Protein AF-A0A0S4JNB0-F1 (afdb_monomer)

Mean predicted aligned error: 17.71 Å

pLDDT: mean 77.0, std 18.65, range [42.62, 97.94]

Organism: Bodo saltans (NCBI:txid75058)

Solvent-accessible surface area (backbone atoms only — not comparable to full-atom values): 13651 Å² total; per-residue (Å²): 143,81,91,81,89,80,85,81,81,80,79,80,77,78,76,82,71,72,79,75,79,71,53,76,27,48,74,38,92,45,38,73,64,14,27,70,40,87,57,18,25,22,23,21,36,63,23,34,32,87,87,71,45,76,48,50,34,20,38,33,58,64,99,85,39,73,70,66,45,61,88,32,44,72,28,56,76,59,59,53,61,16,18,31,54,40,80,90,79,49,41,67,42,79,37,55,68,33,23,28,26,44,63,71,57,18,50,60,54,25,57,58,68,70,58,63,25,13,35,54,38,84,86,79,49,41,67,41,79,47,66,83,86,48,87,85,45,34,50,58,70,58,20,50,60,58,37,67,49,73,76,71,80,77,75,70,88,76,74,86,79,80,83,80,77,79,74,75,72,78,80,74,76,74,81,75,76,74,80,78,79,77,73,79,79,82,70,85,74,79,93,76,81,88,77,88,82,76,94,75,84,81,80,82,80,84,80,79,83,84,88,78,135

Radius of gyration: 31.05 Å; Cα contacts (8 Å, |Δi|>4): 281; chains: 1; bounding box: 77×81×92 Å

Structure (mmCIF, N/CA/C/O backbone):
data_AF-A0A0S4JNB0-F1
#
_entry.id   AF-A0A0S4JNB0-F1
#
loop_
_atom_site.group_PDB
_atom_site.id
_atom_site.type_symbol
_atom_site.label_atom_id
_atom_site.label_alt_id
_atom_site.label_comp_id
_atom_site.label_asym_id
_atom_site.label_entity_id
_atom_site.label_seq_id
_atom_site.pdbx_PDB_ins_code
_atom_site.Cartn_x
_atom_site.Cartn_y
_atom_site.Cartn_z
_atom_site.occupancy
_atom_site.B_iso_or_equiv
_atom_site.auth_seq_id
_atom_site.auth_comp_id
_atom_site.auth_asym_id
_atom_site.auth_atom_id
_atom_site.pdbx_PDB_model_num
ATOM 1 N N . MET A 1 1 ? -33.586 27.716 -60.769 1.00 43.31 1 MET A N 1
ATOM 2 C CA . MET A 1 1 ? -32.188 28.082 -60.452 1.00 43.31 1 MET A CA 1
ATOM 3 C C . MET A 1 1 ? -32.214 29.087 -59.311 1.00 43.31 1 MET A C 1
ATOM 5 O O . MET A 1 1 ? -32.395 30.269 -59.564 1.00 43.31 1 MET A O 1
ATOM 9 N N . SER A 1 2 ? -32.119 28.627 -58.061 1.00 44.16 2 SER A N 1
ATOM 10 C CA . SER A 1 2 ? -32.060 29.526 -56.903 1.00 44.16 2 SER A CA 1
ATOM 11 C C . SER A 1 2 ? -31.157 28.973 -55.807 1.00 44.16 2 SER A C 1
ATOM 13 O O . SER A 1 2 ? -31.336 27.866 -55.311 1.00 44.16 2 SER A O 1
ATOM 15 N N . CYS A 1 3 ? -30.193 29.830 -55.494 1.00 63.91 3 CYS A N 1
ATOM 16 C CA . CYS A 1 3 ? -29.280 29.919 -54.368 1.00 63.91 3 CYS A CA 1
ATOM 17 C C . CYS A 1 3 ? -29.858 29.469 -53.014 1.00 63.91 3 CYS A C 1
ATOM 19 O O . CYS A 1 3 ? -30.882 30.003 -52.592 1.00 63.91 3 CYS A O 1
ATOM 21 N N . ARG A 1 4 ? -29.129 28.615 -52.281 1.00 52.59 4 ARG A N 1
ATOM 22 C CA . ARG A 1 4 ? -29.113 28.608 -50.808 1.00 52.59 4 ARG A CA 1
ATOM 23 C C . ARG A 1 4 ? -27.718 28.239 -50.302 1.00 52.59 4 ARG A C 1
ATOM 25 O O . ARG A 1 4 ? -27.310 27.086 -50.347 1.00 52.59 4 ARG A O 1
ATOM 32 N N . GLN A 1 5 ? -27.011 29.265 -49.840 1.00 58.22 5 GLN A N 1
ATOM 33 C CA . GLN A 1 5 ? -25.799 29.168 -49.036 1.00 58.22 5 GLN A CA 1
ATOM 34 C C . GLN A 1 5 ? -26.165 28.617 -47.653 1.00 58.22 5 GLN A C 1
ATOM 36 O O . GLN A 1 5 ? -27.055 29.159 -46.997 1.00 58.22 5 GLN A O 1
ATOM 41 N N . ALA A 1 6 ? -25.476 27.570 -47.207 1.00 50.16 6 ALA A N 1
ATOM 42 C CA . ALA A 1 6 ? -25.493 27.123 -45.820 1.00 50.16 6 ALA A CA 1
ATOM 43 C C . ALA A 1 6 ? -24.091 27.345 -45.244 1.00 50.16 6 ALA A C 1
ATOM 45 O O . ALA A 1 6 ? -23.144 26.637 -45.579 1.00 50.16 6 ALA A O 1
ATOM 46 N N . ILE A 1 7 ? -23.961 28.378 -44.414 1.00 56.31 7 ILE A N 1
ATOM 47 C CA . ILE A 1 7 ? -22.748 28.683 -43.657 1.00 56.31 7 ILE A CA 1
ATOM 48 C C . ILE A 1 7 ? -22.698 27.697 -42.487 1.00 56.31 7 ILE A C 1
ATOM 50 O O . ILE A 1 7 ? -23.449 27.829 -41.522 1.00 56.31 7 ILE A O 1
ATOM 54 N N . ALA A 1 8 ? -21.841 26.683 -42.591 1.00 55.66 8 ALA A N 1
ATOM 55 C CA . ALA A 1 8 ? -21.534 25.781 -41.490 1.00 55.66 8 ALA A CA 1
ATOM 56 C C . ALA A 1 8 ? -20.494 26.449 -40.579 1.00 55.66 8 ALA A C 1
ATOM 58 O O . ALA A 1 8 ? -19.306 26.500 -40.893 1.00 55.66 8 ALA A O 1
ATOM 59 N N . VAL A 1 9 ? -20.956 26.998 -39.456 1.00 54.75 9 VAL A N 1
ATOM 60 C CA . VAL A 1 9 ? -20.096 27.504 -38.380 1.00 54.75 9 VAL A CA 1
ATOM 61 C C . VAL A 1 9 ? -19.503 26.295 -37.653 1.00 54.75 9 VAL A C 1
ATOM 63 O O . VAL A 1 9 ? -20.152 25.688 -36.806 1.00 54.75 9 VAL A O 1
ATOM 66 N N . ILE A 1 10 ? -18.277 25.912 -38.014 1.00 59.31 10 ILE A N 1
ATOM 67 C CA . ILE A 1 10 ? -17.507 24.897 -37.289 1.00 59.31 10 ILE A CA 1
ATOM 68 C C . ILE A 1 10 ? -16.977 25.561 -36.016 1.00 59.31 10 ILE A C 1
ATOM 70 O O . ILE A 1 10 ? -15.969 26.266 -36.035 1.00 59.31 10 ILE A O 1
ATOM 74 N N . ALA A 1 11 ? -17.687 25.366 -34.906 1.00 58.66 11 ALA A N 1
ATOM 75 C CA . ALA A 1 11 ? -17.182 25.676 -33.578 1.00 58.66 11 ALA A CA 1
ATOM 76 C C . ALA A 1 11 ? -16.018 24.721 -33.270 1.00 58.66 11 ALA A C 1
ATOM 78 O O . ALA A 1 11 ? -16.222 23.557 -32.929 1.00 58.66 11 ALA A O 1
ATOM 79 N N . VAL A 1 12 ? -14.786 25.208 -33.437 1.00 55.34 12 VAL A N 1
ATOM 80 C CA . VAL A 1 12 ? -13.568 24.513 -33.012 1.00 55.34 12 VAL A CA 1
ATOM 81 C C . VAL A 1 12 ? -13.536 24.548 -31.486 1.00 55.34 12 VAL A C 1
ATOM 83 O O . VAL A 1 12 ? -13.026 25.483 -30.871 1.00 55.34 12 VAL A O 1
ATOM 86 N N . LEU A 1 13 ? -14.147 23.537 -30.869 1.00 60.16 13 LEU A N 1
ATOM 87 C CA . LEU A 1 13 ? -14.006 23.256 -29.448 1.00 60.16 13 LEU A CA 1
ATOM 88 C C . LEU A 1 13 ? -12.564 22.775 -29.231 1.00 60.16 13 LEU A C 1
ATOM 90 O O . LEU A 1 13 ? -12.232 21.615 -29.470 1.00 60.16 13 LEU A O 1
ATOM 94 N N . GLY A 1 14 ? -11.684 23.705 -28.860 1.00 55.62 14 GLY A N 1
ATOM 95 C CA . GLY A 1 14 ? -10.302 23.422 -28.495 1.00 55.62 14 GLY A CA 1
ATOM 96 C C . GLY A 1 14 ? -10.253 22.546 -27.248 1.00 55.62 14 GLY A C 1
ATOM 97 O O . GLY A 1 14 ? -10.283 23.045 -26.127 1.00 55.62 14 GLY A O 1
ATOM 98 N N . LEU A 1 15 ? -10.183 21.232 -27.453 1.00 54.97 15 LEU A N 1
ATOM 99 C CA . LEU A 1 15 ? -9.809 20.260 -26.435 1.00 54.97 15 LEU A CA 1
ATOM 100 C C . LEU A 1 15 ? -8.347 20.511 -26.054 1.00 54.97 15 LEU A C 1
ATOM 102 O O . LEU A 1 15 ? -7.422 20.044 -26.718 1.00 54.97 15 LEU A O 1
ATOM 106 N N . LEU A 1 16 ? -8.144 21.263 -24.973 1.00 51.94 16 LEU A N 1
ATOM 107 C CA . LEU A 1 16 ? -6.901 21.260 -24.209 1.00 51.94 16 LEU A CA 1
ATOM 108 C C . LEU A 1 16 ? -6.74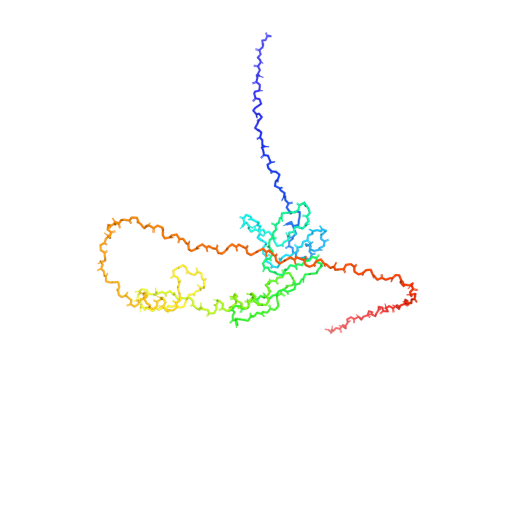8 19.869 -23.577 1.00 51.94 16 LEU A C 1
ATOM 110 O O . LEU A 1 16 ? -7.099 19.644 -22.421 1.00 51.94 16 LEU A O 1
ATOM 114 N N . LEU A 1 17 ? -6.266 18.914 -24.373 1.00 51.88 17 LEU A N 1
ATOM 115 C CA . LEU A 1 17 ? -5.777 17.625 -23.903 1.00 51.88 17 LEU A CA 1
ATOM 116 C C . LEU A 1 17 ? -4.492 17.902 -23.123 1.00 51.88 17 LEU A C 1
ATOM 118 O O . LEU A 1 17 ? -3.397 17.918 -23.683 1.00 51.88 17 LEU A O 1
ATOM 122 N N . GLY A 1 18 ? -4.630 18.160 -21.822 1.00 54.53 18 GLY A N 1
ATOM 123 C CA . GLY A 1 18 ? -3.516 17.970 -20.907 1.00 54.53 18 GLY A CA 1
ATOM 124 C C . GLY A 1 18 ? -3.011 16.551 -21.131 1.00 54.53 18 GLY A C 1
ATOM 125 O O . GLY A 1 18 ? -3.783 15.604 -20.987 1.00 54.53 18 GLY A O 1
ATOM 126 N N . ALA A 1 19 ? -1.762 16.414 -21.579 1.00 56.41 19 ALA A N 1
ATOM 127 C CA . ALA A 1 19 ? -1.135 15.122 -21.791 1.00 56.41 19 ALA A CA 1
ATOM 128 C C . ALA A 1 19 ? -1.079 14.403 -20.442 1.00 56.41 19 ALA A C 1
ATOM 130 O O . ALA A 1 19 ? -0.144 14.590 -19.659 1.00 56.41 19 ALA A O 1
ATOM 131 N N . VAL A 1 20 ? -2.115 13.613 -20.156 1.00 56.62 20 VAL A N 1
ATOM 132 C CA . VAL A 1 20 ? -2.083 12.607 -19.109 1.00 56.62 20 VAL A CA 1
ATOM 133 C C . VAL A 1 20 ? -0.928 11.695 -19.489 1.00 56.62 20 VAL A C 1
ATOM 135 O O . VAL A 1 20 ? -1.014 10.932 -20.448 1.00 56.62 20 VAL A O 1
ATOM 138 N N . HIS A 1 21 ? 0.210 11.865 -18.816 1.00 58.00 21 HIS A N 1
ATOM 139 C CA . HIS A 1 21 ? 1.319 10.932 -18.933 1.00 58.00 21 HIS A CA 1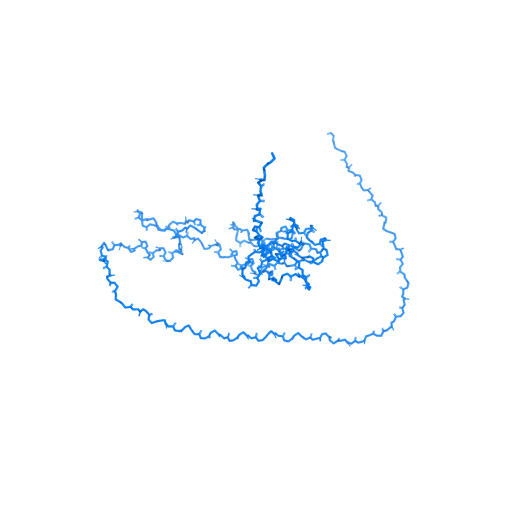
ATOM 140 C C . HIS A 1 21 ? 0.818 9.634 -18.315 1.00 58.00 21 HIS A C 1
ATOM 142 O O . HIS A 1 21 ? 0.889 9.442 -17.101 1.00 58.00 21 HIS A O 1
ATOM 148 N N . ALA A 1 22 ? 0.195 8.810 -19.156 1.00 66.12 22 ALA A N 1
ATOM 149 C CA . ALA A 1 22 ? -0.179 7.462 -18.806 1.00 66.12 22 ALA A CA 1
ATOM 150 C C . ALA A 1 22 ? 1.123 6.750 -18.456 1.00 66.12 22 ALA A C 1
ATOM 152 O O . ALA A 1 22 ? 2.019 6.622 -19.291 1.00 66.12 22 ALA A O 1
ATOM 153 N N . ASP A 1 23 ? 1.250 6.378 -17.189 1.00 74.12 23 ASP A N 1
ATOM 154 C CA . ASP A 1 23 ? 2.368 5.589 -16.713 1.00 74.12 23 ASP A CA 1
ATOM 155 C C . ASP A 1 23 ? 2.282 4.240 -17.437 1.00 74.12 23 ASP A C 1
ATOM 157 O O . ASP A 1 23 ? 1.366 3.460 -17.175 1.00 74.12 23 ASP A O 1
ATOM 161 N N . VAL A 1 24 ? 3.153 4.005 -18.423 1.00 86.50 24 VAL A N 1
ATOM 162 C CA . VAL A 1 24 ? 3.113 2.800 -19.276 1.00 86.50 24 VAL A CA 1
ATOM 163 C C . VAL A 1 24 ? 3.121 1.535 -18.411 1.00 86.50 24 VAL A C 1
ATOM 165 O O . VAL A 1 24 ? 2.425 0.563 -18.710 1.00 86.50 24 VAL A O 1
ATOM 168 N N . CYS A 1 25 ? 3.818 1.599 -17.277 1.00 94.06 25 CYS A N 1
ATOM 169 C CA . CYS A 1 25 ? 3.933 0.530 -16.299 1.00 94.06 25 CYS A CA 1
ATOM 170 C C . CYS A 1 25 ? 2.601 0.218 -15.598 1.00 94.06 25 CYS A C 1
ATOM 172 O O . CYS A 1 25 ? 2.328 -0.937 -15.291 1.00 94.06 25 CYS A O 1
ATOM 174 N N . SER A 1 26 ? 1.711 1.203 -15.423 1.00 93.75 26 SER A N 1
ATOM 175 C CA . SER A 1 26 ? 0.428 1.014 -14.719 1.00 93.75 26 SER A CA 1
ATOM 176 C C . SER A 1 26 ? -0.539 0.042 -15.406 1.00 93.75 26 SER A C 1
ATOM 178 O O . SER A 1 26 ? -1.521 -0.377 -14.797 1.00 93.75 26 SER A O 1
ATOM 180 N N . SER A 1 27 ? -0.262 -0.330 -16.659 1.00 94.00 27 SER A N 1
ATOM 181 C CA . SER A 1 27 ? -1.031 -1.329 -17.406 1.00 94.00 27 SER A CA 1
ATOM 182 C C . SER A 1 27 ? -0.730 -2.777 -16.997 1.00 94.00 27 SER A C 1
ATOM 184 O O . SER A 1 27 ? -1.499 -3.674 -17.346 1.00 94.00 27 SER A O 1
ATOM 186 N N . GLN A 1 28 ? 0.356 -3.013 -16.255 1.00 95.69 28 GLN A N 1
ATOM 187 C CA . GLN A 1 28 ? 0.789 -4.357 -15.887 1.00 95.69 28 GLN A CA 1
ATOM 188 C C . GLN A 1 28 ? -0.002 -4.883 -14.676 1.00 95.69 28 GLN A C 1
ATOM 190 O O . GLN A 1 28 ? -0.054 -4.212 -13.641 1.00 95.69 28 GLN A O 1
ATOM 195 N N . PRO A 1 29 ? -0.620 -6.076 -14.775 1.00 94.19 29 PRO A N 1
ATOM 196 C CA . PRO A 1 29 ? -1.566 -6.564 -13.770 1.00 94.19 29 PRO A CA 1
ATOM 197 C C . PRO A 1 29 ? -0.896 -7.168 -12.532 1.00 94.19 29 PRO A C 1
ATOM 199 O O . PRO A 1 29 ? -1.529 -7.275 -11.483 1.00 94.19 29 PRO A O 1
ATOM 202 N N . ASP A 1 30 ? 0.365 -7.582 -12.643 1.00 96.75 30 ASP A N 1
ATOM 203 C CA . ASP A 1 30 ? 1.089 -8.262 -11.580 1.00 96.75 30 ASP A CA 1
ATOM 204 C C . ASP A 1 30 ? 2.581 -7.920 -11.592 1.00 96.75 30 ASP A C 1
ATOM 206 O O . ASP A 1 30 ? 3.127 -7.369 -12.553 1.00 96.75 30 ASP A O 1
ATOM 210 N N . CYS A 1 31 ? 3.247 -8.268 -10.492 1.00 97.69 31 CYS A N 1
ATOM 211 C CA . CYS A 1 31 ? 4.652 -7.962 -10.288 1.00 97.69 31 CYS A CA 1
ATOM 212 C C . CYS A 1 31 ? 5.558 -8.550 -11.372 1.00 97.69 31 CYS A C 1
ATOM 214 O O . CYS A 1 31 ? 6.492 -7.879 -11.804 1.00 97.69 31 CYS A O 1
ATOM 216 N N . SER A 1 32 ? 5.293 -9.779 -11.821 1.00 97.19 32 SER A N 1
ATOM 217 C CA . SER A 1 32 ? 6.177 -10.459 -12.767 1.00 97.19 32 SER A CA 1
ATOM 218 C C . SER A 1 32 ? 6.144 -9.801 -14.143 1.00 97.19 32 SER A C 1
ATOM 220 O O . SER A 1 32 ? 7.197 -9.598 -14.743 1.00 97.19 32 SER A O 1
ATOM 222 N N . ALA A 1 33 ? 4.957 -9.386 -14.592 1.00 97.25 33 ALA A N 1
ATOM 223 C CA . ALA A 1 33 ? 4.792 -8.605 -15.811 1.00 97.25 33 ALA A CA 1
ATOM 224 C C . ALA A 1 33 ? 5.404 -7.201 -15.670 1.00 97.25 33 ALA A C 1
ATOM 226 O O . ALA A 1 33 ? 6.046 -6.707 -16.590 1.00 97.25 33 ALA A O 1
ATOM 227 N N . CYS A 1 34 ? 5.271 -6.585 -14.492 1.00 97.50 34 CYS A N 1
ATOM 228 C CA . CYS A 1 34 ? 5.811 -5.258 -14.218 1.00 97.50 34 CYS A CA 1
ATOM 229 C C . CYS A 1 34 ? 7.341 -5.191 -14.297 1.00 97.50 34 CYS A C 1
ATOM 231 O O . CYS A 1 34 ? 7.883 -4.337 -14.991 1.00 97.50 34 CYS A O 1
ATOM 233 N N . VAL A 1 35 ? 8.045 -6.091 -13.602 1.00 97.00 35 VAL A N 1
ATOM 234 C CA . VAL A 1 35 ? 9.521 -6.078 -13.555 1.00 97.00 35 VAL A CA 1
ATOM 235 C C . VAL A 1 35 ? 10.167 -6.612 -14.837 1.00 97.00 35 VAL A C 1
ATOM 237 O O . VAL A 1 35 ? 11.378 -6.506 -15.003 1.00 97.00 35 VAL A O 1
ATOM 240 N N . ALA A 1 36 ? 9.377 -7.192 -15.748 1.00 96.75 36 ALA A N 1
ATOM 241 C CA . ALA A 1 36 ? 9.839 -7.571 -17.080 1.00 96.75 36 ALA A CA 1
ATOM 242 C C . ALA A 1 36 ? 9.959 -6.365 -18.031 1.00 96.75 36 ALA A C 1
ATOM 244 O O . ALA A 1 36 ? 10.678 -6.444 -19.029 1.00 96.75 36 ALA A O 1
ATOM 245 N N . GLU A 1 37 ? 9.275 -5.257 -17.730 1.00 95.25 37 GLU A N 1
ATOM 246 C CA . GLU A 1 37 ? 9.317 -4.038 -18.533 1.00 95.25 37 GLU A CA 1
ATOM 247 C C . GLU A 1 37 ? 10.506 -3.149 -18.159 1.00 95.25 37 GLU A C 1
ATOM 249 O O . GLU A 1 37 ? 10.849 -2.948 -16.991 1.00 95.25 37 GLU A O 1
ATOM 254 N N . ASN A 1 38 ? 11.128 -2.550 -19.174 1.00 93.88 38 ASN A N 1
ATOM 255 C CA . ASN A 1 38 ? 12.219 -1.612 -18.943 1.00 93.88 38 ASN A CA 1
ATOM 256 C C . ASN A 1 38 ? 11.701 -0.342 -18.265 1.00 93.88 38 ASN A C 1
ATOM 258 O O . ASN A 1 38 ? 10.728 0.256 -18.718 1.00 93.88 38 ASN A O 1
ATOM 262 N N . LEU A 1 39 ? 12.430 0.117 -17.244 1.00 94.88 39 LEU A N 1
ATOM 263 C CA . LEU A 1 39 ? 12.113 1.326 -16.472 1.00 94.88 39 LEU A CA 1
ATOM 264 C C . LEU A 1 39 ? 10.804 1.241 -15.671 1.00 94.88 39 LEU A C 1
ATOM 266 O O . LEU A 1 39 ? 10.293 2.274 -15.244 1.00 94.88 39 LEU A O 1
ATOM 270 N N . CYS A 1 40 ? 10.288 0.036 -15.428 1.00 96.56 40 CYS A N 1
ATOM 271 C CA . CYS A 1 40 ? 9.154 -0.205 -14.544 1.00 96.56 40 CYS A CA 1
ATOM 272 C C . CYS A 1 40 ? 9.606 -0.883 -13.250 1.00 96.56 40 CYS A C 1
ATOM 274 O O . CYS A 1 40 ? 10.532 -1.694 -13.237 1.00 96.56 40 CYS A O 1
ATOM 276 N N . GLY A 1 41 ? 8.950 -0.547 -12.144 1.00 97.00 41 GLY A N 1
ATOM 277 C CA . GLY A 1 41 ? 9.142 -1.232 -10.877 1.00 97.00 41 GLY A CA 1
ATOM 278 C C . GLY A 1 41 ? 7.823 -1.484 -10.173 1.00 97.00 41 GLY A C 1
ATOM 279 O O . GLY A 1 41 ? 6.851 -0.739 -10.312 1.00 97.00 41 GLY A O 1
ATOM 280 N N . TRP A 1 42 ? 7.801 -2.567 -9.411 1.00 97.94 42 TRP A N 1
ATOM 281 C CA . TRP A 1 42 ? 6.652 -2.997 -8.644 1.00 97.94 42 TRP A CA 1
ATOM 282 C C . TRP A 1 42 ? 6.788 -2.565 -7.190 1.00 97.94 42 TRP A C 1
ATOM 284 O O . TRP A 1 42 ? 7.762 -2.902 -6.515 1.00 97.94 42 TRP A O 1
ATOM 294 N N . CYS A 1 43 ? 5.784 -1.857 -6.689 1.00 97.31 43 CYS A N 1
ATOM 295 C CA . CYS A 1 43 ? 5.589 -1.623 -5.270 1.00 97.31 43 CYS A CA 1
ATOM 296 C C . CYS A 1 43 ? 4.614 -2.655 -4.701 1.00 97.31 43 CYS A C 1
ATOM 298 O O . CYS A 1 43 ? 3.526 -2.874 -5.233 1.00 97.31 43 CYS A O 1
ATOM 300 N N . SER A 1 44 ? 4.963 -3.275 -3.577 1.00 95.81 44 SER A N 1
ATOM 301 C CA . SER A 1 44 ? 4.120 -4.297 -2.947 1.00 95.81 44 SER A CA 1
ATOM 302 C C . SER A 1 44 ? 2.782 -3.785 -2.391 1.00 95.81 44 SER A C 1
ATOM 304 O O . SER A 1 44 ? 1.924 -4.586 -2.019 1.00 95.81 44 SER A O 1
ATOM 306 N N . VAL A 1 45 ? 2.592 -2.464 -2.394 1.00 92.56 45 VAL A N 1
ATOM 307 C CA . VAL A 1 45 ? 1.344 -1.742 -2.121 1.00 92.56 45 VAL A CA 1
ATOM 308 C C . VAL A 1 45 ? 1.119 -0.676 -3.205 1.00 92.56 45 VAL A C 1
ATOM 310 O O . VAL A 1 45 ? 2.061 -0.338 -3.923 1.00 92.56 45 VAL A O 1
ATOM 313 N N . PRO A 1 46 ? -0.101 -0.1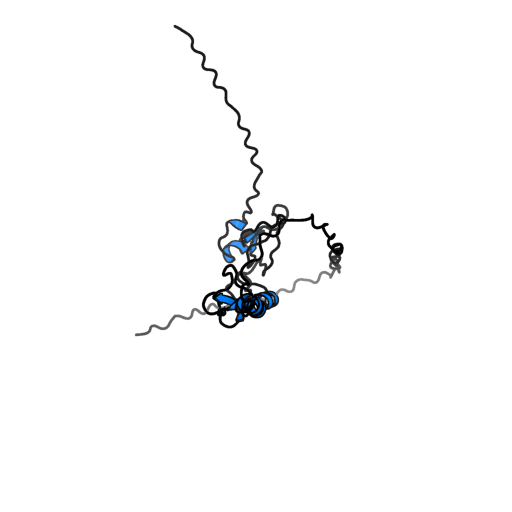33 -3.368 1.00 94.81 46 PRO A N 1
ATOM 314 C CA . PRO A 1 46 ? -0.342 0.985 -4.281 1.00 94.81 46 PRO A CA 1
ATOM 315 C C . PRO A 1 46 ? 0.605 2.165 -4.009 1.00 94.81 46 PRO A C 1
ATOM 317 O O . PRO A 1 46 ? 0.820 2.534 -2.852 1.00 94.81 46 PRO A O 1
ATOM 320 N N . VAL A 1 47 ? 1.176 2.759 -5.061 1.00 96.00 47 VAL A N 1
ATOM 321 C CA . VAL A 1 47 ? 2.098 3.897 -4.908 1.00 96.00 47 VAL A CA 1
ATOM 322 C C . VAL A 1 47 ? 1.349 5.179 -4.546 1.00 96.00 47 VAL A C 1
ATOM 324 O O . VAL A 1 47 ? 0.178 5.346 -4.891 1.00 96.00 47 VAL A O 1
ATOM 327 N N . THR A 1 48 ? 2.042 6.122 -3.913 1.00 96.31 48 THR A N 1
ATOM 328 C CA . THR A 1 48 ? 1.520 7.470 -3.650 1.00 96.31 48 THR A CA 1
ATOM 329 C C . THR A 1 48 ? 2.278 8.487 -4.493 1.00 96.31 48 THR A C 1
ATOM 331 O O . THR A 1 48 ? 3.500 8.589 -4.398 1.00 96.31 48 THR A O 1
ATOM 334 N N . TYR A 1 49 ? 1.577 9.258 -5.318 1.00 94.38 49 TYR A N 1
ATOM 335 C CA . TYR A 1 49 ? 2.171 10.347 -6.096 1.00 94.38 49 TYR A CA 1
ATOM 336 C C . TYR A 1 49 ? 2.299 11.634 -5.262 1.00 94.38 49 TYR A C 1
ATOM 338 O O . TYR A 1 49 ? 1.721 11.761 -4.184 1.00 94.38 49 TYR A O 1
ATOM 346 N N . GLN A 1 50 ? 3.056 12.618 -5.759 1.00 94.12 50 GLN A N 1
ATOM 347 C CA . GLN A 1 50 ? 3.309 13.890 -5.052 1.00 94.12 50 GLN A CA 1
ATOM 348 C C . GLN A 1 50 ? 2.053 14.721 -4.737 1.00 94.12 50 GLN A C 1
ATOM 350 O O . GLN A 1 50 ? 2.070 15.540 -3.824 1.00 94.12 50 GLN A O 1
ATOM 355 N N . ASP A 1 51 ? 0.971 14.521 -5.483 1.00 92.94 51 ASP A N 1
ATOM 356 C CA . ASP A 1 51 ? -0.341 15.133 -5.248 1.00 92.94 51 ASP A CA 1
ATOM 357 C C . ASP A 1 51 ? -1.180 14.366 -4.207 1.00 92.94 51 ASP A C 1
ATOM 359 O O . ASP A 1 51 ? -2.367 14.644 -4.044 1.00 92.94 51 ASP A O 1
ATOM 363 N N . ASN A 1 52 ? -0.572 13.400 -3.508 1.00 93.94 52 ASN A N 1
ATOM 364 C CA . ASN A 1 52 ? -1.209 12.435 -2.611 1.00 93.94 52 ASN A CA 1
ATOM 365 C C . ASN A 1 52 ? -2.252 11.534 -3.290 1.00 93.94 52 ASN A C 1
ATOM 367 O O . ASN A 1 52 ? -3.014 10.857 -2.598 1.00 93.94 52 ASN A O 1
ATOM 371 N N . SER A 1 53 ? -2.292 11.486 -4.626 1.00 94.25 53 SER A N 1
ATOM 372 C CA . SER A 1 53 ? -3.121 10.509 -5.327 1.00 94.25 53 SER A CA 1
ATOM 373 C C . SER A 1 53 ? -2.508 9.112 -5.230 1.00 94.25 53 SER A C 1
ATOM 375 O O . SER A 1 53 ? -1.287 8.937 -5.267 1.00 94.25 53 SER A O 1
ATOM 377 N N . THR A 1 54 ? -3.367 8.102 -5.099 1.00 95.12 54 THR A N 1
ATOM 378 C CA . THR A 1 54 ? -2.962 6.693 -5.114 1.00 95.12 54 THR A CA 1
ATOM 379 C C . THR A 1 54 ? -2.893 6.184 -6.554 1.00 95.12 54 THR A C 1
ATOM 381 O O . THR A 1 54 ? -3.816 6.405 -7.339 1.00 95.12 54 THR A O 1
ATOM 384 N N . GLY A 1 55 ? -1.797 5.511 -6.899 1.00 94.19 55 GLY A N 1
ATOM 385 C CA . GLY A 1 55 ? -1.553 4.893 -8.201 1.00 94.19 55 GLY A CA 1
ATOM 386 C C . GLY A 1 55 ? -1.636 3.370 -8.187 1.00 94.19 55 GLY A C 1
ATOM 387 O O . GLY A 1 55 ? -1.902 2.747 -7.161 1.00 94.19 55 GLY A O 1
ATOM 388 N N . ALA A 1 56 ? -1.375 2.765 -9.345 1.00 96.00 56 ALA A N 1
ATOM 389 C CA . ALA A 1 56 ? -1.175 1.323 -9.451 1.00 96.00 56 ALA A CA 1
ATOM 390 C C . ALA A 1 56 ? 0.105 0.883 -8.714 1.00 96.00 56 ALA A C 1
ATOM 392 O O . ALA A 1 56 ? 0.957 1.695 -8.362 1.00 96.00 56 ALA A O 1
ATOM 393 N N . GLN A 1 57 ? 0.250 -0.419 -8.484 1.00 96.81 57 GLN A N 1
ATOM 394 C CA . GLN A 1 57 ? 1.455 -0.989 -7.872 1.00 96.81 57 GLN A CA 1
ATOM 395 C C . GLN A 1 57 ? 2.665 -0.951 -8.808 1.00 96.81 57 GLN A C 1
ATOM 397 O O . GLN A 1 57 ? 3.791 -0.760 -8.356 1.00 96.81 57 GLN A O 1
ATOM 402 N N . CYS A 1 58 ? 2.431 -1.117 -10.110 1.00 97.31 58 CYS A N 1
ATOM 403 C CA . CYS A 1 58 ? 3.462 -0.973 -11.123 1.00 97.31 58 CYS A CA 1
ATOM 404 C C . CYS A 1 58 ? 3.580 0.495 -11.545 1.00 97.31 58 CYS A C 1
ATOM 406 O O . CYS A 1 58 ? 2.612 1.076 -12.043 1.00 97.31 58 CYS A O 1
ATOM 408 N N . ALA A 1 59 ? 4.758 1.083 -11.354 1.00 96.44 59 ALA A N 1
ATOM 409 C CA . ALA A 1 59 ? 5.030 2.476 -11.684 1.00 96.44 59 ALA A CA 1
ATOM 410 C C . ALA A 1 59 ? 6.388 2.616 -12.378 1.00 96.44 59 ALA A C 1
ATOM 412 O O . ALA A 1 59 ? 7.347 1.902 -12.066 1.00 96.44 59 ALA A O 1
ATOM 413 N N . GLY A 1 60 ? 6.460 3.530 -13.341 1.00 94.62 60 GLY A N 1
ATOM 414 C CA . GLY A 1 60 ? 7.689 3.814 -14.069 1.00 94.62 60 GLY A CA 1
ATOM 415 C C . GLY A 1 60 ? 8.659 4.659 -13.258 1.00 94.62 60 GLY A C 1
ATOM 416 O O . GLY A 1 60 ? 8.248 5.497 -12.462 1.00 94.62 60 GLY A O 1
ATOM 417 N N . PHE A 1 61 ? 9.958 4.505 -13.495 1.00 92.12 61 PHE A N 1
ATOM 418 C CA . PHE A 1 61 ? 11.001 5.363 -12.930 1.00 92.12 61 PHE A CA 1
ATOM 419 C C . PHE A 1 61 ? 11.882 5.974 -14.031 1.00 92.12 61 PHE A C 1
ATOM 421 O O . PHE A 1 61 ? 11.993 5.448 -15.134 1.00 92.12 61 PHE A O 1
ATOM 428 N N . GLY A 1 62 ? 12.527 7.109 -13.742 1.00 89.12 62 GLY A N 1
ATOM 429 C CA . GLY A 1 62 ? 13.412 7.808 -14.685 1.00 89.12 62 GLY A CA 1
ATOM 430 C C . GLY A 1 62 ? 12.863 9.146 -15.192 1.00 89.12 62 GLY A C 1
ATOM 431 O O . GLY A 1 62 ? 11.921 9.700 -14.635 1.00 89.12 62 GLY A O 1
ATOM 432 N N . SER A 1 63 ? 13.486 9.696 -16.241 1.00 81.25 63 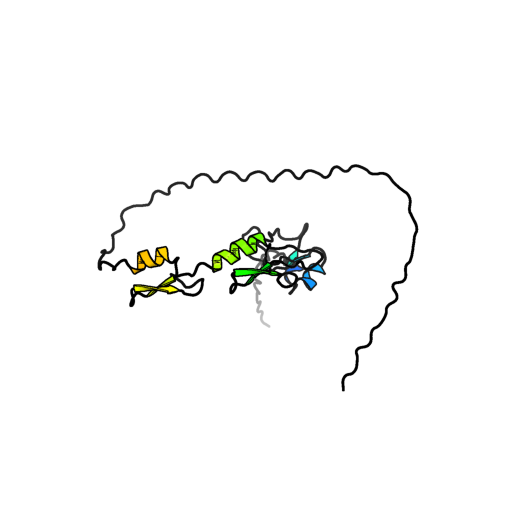SER A N 1
ATOM 433 C CA . SER A 1 63 ? 13.321 11.098 -16.671 1.00 81.25 63 SER A CA 1
ATOM 434 C C . SER A 1 63 ? 11.961 11.459 -17.284 1.00 81.25 63 SER A C 1
ATOM 436 O O . SER A 1 63 ? 11.702 12.639 -17.504 1.00 81.25 63 SER A O 1
ATOM 438 N N . GLY A 1 64 ? 11.097 10.479 -17.549 1.00 82.44 64 GLY A N 1
ATOM 439 C CA . GLY A 1 64 ? 9.741 10.692 -18.070 1.00 82.44 64 GLY A CA 1
ATOM 440 C C . GLY A 1 64 ? 8.630 10.185 -17.152 1.00 82.44 64 GLY A C 1
ATOM 441 O O . GLY A 1 64 ? 7.458 10.298 -17.506 1.00 82.44 64 GLY A O 1
ATOM 442 N N . ALA A 1 65 ? 8.978 9.611 -16.000 1.00 89.69 65 ALA A N 1
ATOM 443 C CA . ALA A 1 65 ? 8.001 9.023 -15.101 1.00 89.69 65 ALA A CA 1
ATOM 444 C C . ALA A 1 65 ? 7.532 10.015 -14.034 1.00 89.69 65 ALA A C 1
ATOM 446 O O . ALA A 1 65 ? 8.260 10.928 -13.630 1.00 89.69 65 ALA A O 1
ATOM 447 N N . ARG A 1 66 ? 6.299 9.827 -13.556 1.00 90.38 66 ARG A N 1
ATOM 448 C CA . ARG A 1 66 ? 5.762 10.632 -12.456 1.00 90.38 66 ARG A CA 1
ATOM 449 C C . ARG A 1 66 ? 6.480 10.240 -11.161 1.00 90.38 66 ARG A C 1
ATOM 451 O O . ARG A 1 66 ? 6.532 9.054 -10.856 1.00 90.38 66 ARG A O 1
ATOM 458 N N . PRO A 1 67 ? 6.998 11.194 -10.371 1.00 92.81 67 PRO A N 1
ATOM 459 C CA . PRO A 1 67 ? 7.604 10.875 -9.085 1.00 92.81 67 PRO A CA 1
ATOM 460 C C . PRO A 1 67 ? 6.557 10.278 -8.140 1.00 92.81 67 PRO A C 1
ATOM 462 O O . PRO A 1 67 ? 5.479 10.849 -7.949 1.00 92.81 67 PRO A O 1
ATOM 465 N N . PHE A 1 68 ? 6.893 9.143 -7.536 1.00 95.31 68 PHE A N 1
ATOM 466 C CA . PHE A 1 68 ? 6.036 8.416 -6.609 1.00 95.31 68 PHE A CA 1
ATOM 467 C C . PHE A 1 68 ? 6.828 7.944 -5.387 1.00 95.31 68 PHE A C 1
ATOM 469 O O . PHE A 1 68 ? 8.059 7.891 -5.396 1.00 95.31 68 PHE A O 1
ATOM 476 N N . ILE A 1 69 ? 6.096 7.598 -4.335 1.00 96.12 69 ILE A N 1
ATOM 477 C CA . ILE A 1 69 ? 6.597 6.977 -3.116 1.00 96.12 69 ILE A CA 1
ATOM 478 C C . ILE A 1 69 ? 6.003 5.573 -3.045 1.00 96.12 69 ILE A C 1
ATOM 480 O O . ILE A 1 69 ? 4.787 5.396 -3.133 1.00 96.12 69 ILE A O 1
ATOM 484 N N . CYS A 1 70 ? 6.869 4.577 -2.877 1.00 95.56 70 CYS A N 1
ATOM 485 C CA . CYS A 1 70 ? 6.466 3.232 -2.498 1.00 95.56 70 CYS A CA 1
ATOM 486 C C . CYS A 1 70 ? 6.613 3.100 -0.982 1.00 95.56 70 CYS A C 1
ATOM 488 O O . CYS A 1 70 ? 7.733 3.111 -0.479 1.00 95.56 70 CYS A O 1
ATOM 490 N N . ASN A 1 71 ? 5.494 2.990 -0.265 1.00 91.00 71 ASN A N 1
ATOM 491 C CA . ASN A 1 71 ? 5.511 2.769 1.187 1.00 91.00 71 ASN A CA 1
ATOM 492 C C . ASN A 1 71 ? 5.742 1.292 1.549 1.00 91.00 71 ASN A C 1
ATOM 494 O O . ASN A 1 71 ? 5.931 0.967 2.707 1.00 91.00 71 ASN A O 1
ATOM 498 N N . GLY A 1 72 ? 5.724 0.393 0.563 1.00 91.69 72 GLY A N 1
ATOM 499 C CA . GLY A 1 72 ? 5.990 -1.027 0.759 1.00 91.69 72 GLY A CA 1
ATOM 500 C C . GLY A 1 72 ? 7.403 -1.433 0.348 1.00 91.69 72 GLY A C 1
ATOM 501 O O . GLY A 1 72 ? 8.365 -0.669 0.395 1.00 91.69 72 GLY A O 1
ATOM 502 N N . VAL A 1 73 ? 7.516 -2.677 -0.102 1.00 94.69 73 VAL A N 1
ATOM 503 C CA . VAL A 1 73 ? 8.722 -3.240 -0.698 1.00 94.69 73 VAL A CA 1
ATOM 504 C C . VAL A 1 73 ? 8.725 -2.917 -2.189 1.00 94.69 73 VAL A C 1
ATOM 506 O O . VAL A 1 73 ? 7.820 -3.318 -2.923 1.00 94.69 73 VAL A O 1
ATOM 509 N N . TYR A 1 74 ? 9.749 -2.196 -2.638 1.00 96.31 74 TYR A N 1
ATOM 510 C CA . TYR A 1 74 ? 9.927 -1.841 -4.043 1.00 96.31 74 TYR A CA 1
ATOM 511 C C . TYR A 1 74 ? 10.877 -2.815 -4.744 1.00 96.31 74 TYR A C 1
ATOM 513 O O . TYR A 1 74 ? 11.915 -3.187 -4.201 1.00 96.31 74 TYR A O 1
ATOM 521 N N . SER A 1 75 ? 10.520 -3.242 -5.951 1.00 96.88 75 SER A N 1
ATOM 522 C CA . SER A 1 75 ? 11.224 -4.271 -6.718 1.00 96.88 75 SER A CA 1
ATOM 523 C C . SER A 1 75 ? 11.347 -3.873 -8.185 1.00 96.88 75 SER A C 1
ATOM 525 O O . SER A 1 75 ? 10.351 -3.534 -8.813 1.00 96.88 75 SER A O 1
ATOM 527 N N . THR A 1 76 ? 12.551 -3.957 -8.751 1.00 96.75 76 THR A N 1
ATOM 528 C CA . THR A 1 76 ? 12.810 -3.641 -10.173 1.00 96.75 76 THR A CA 1
ATOM 529 C C . THR A 1 76 ? 13.290 -4.834 -10.993 1.00 96.75 76 THR A C 1
ATOM 531 O O . THR A 1 76 ? 13.322 -4.750 -12.210 1.00 96.75 76 THR A O 1
ATOM 534 N N . GLU A 1 77 ? 13.692 -5.931 -10.345 1.00 95.31 77 GLU A N 1
ATOM 535 C CA . GLU A 1 77 ? 14.287 -7.095 -11.024 1.00 95.31 77 GLU A CA 1
ATOM 536 C C . GLU A 1 77 ? 13.577 -8.396 -10.651 1.00 95.31 77 GLU A C 1
ATOM 538 O O . GLU A 1 77 ? 13.237 -9.211 -11.504 1.00 95.31 77 GLU A O 1
ATOM 543 N N . VAL A 1 78 ? 13.342 -8.595 -9.354 1.00 96.12 78 VAL A N 1
ATOM 544 C CA . VAL A 1 78 ? 12.689 -9.787 -8.814 1.00 96.12 78 VAL A CA 1
ATOM 545 C C . VAL A 1 78 ? 11.576 -9.377 -7.873 1.00 96.12 78 VAL A C 1
ATOM 547 O O . VAL A 1 78 ? 11.739 -8.450 -7.086 1.00 96.12 78 VAL A O 1
ATOM 550 N N . CYS A 1 79 ? 10.460 -10.095 -7.926 1.00 96.38 79 CYS A N 1
ATOM 551 C CA . CYS A 1 79 ? 9.317 -9.856 -7.056 1.00 96.38 79 CYS A CA 1
ATOM 552 C C . CYS A 1 79 ? 9.634 -10.238 -5.613 1.00 96.38 79 CYS A C 1
ATOM 554 O O . CYS A 1 79 ? 9.466 -11.392 -5.208 1.00 96.38 79 CYS A O 1
ATOM 556 N N . GLN A 1 80 ? 10.103 -9.267 -4.832 1.00 95.88 80 GLN A N 1
ATOM 557 C CA . GLN A 1 80 ? 10.389 -9.480 -3.422 1.00 95.88 80 GLN A CA 1
ATOM 558 C C . GLN A 1 80 ? 9.099 -9.761 -2.651 1.00 95.88 80 GLN A C 1
ATOM 560 O O . GLN A 1 80 ? 8.021 -9.260 -2.977 1.00 95.88 80 GLN A O 1
ATOM 565 N N . ARG A 1 81 ? 9.210 -10.605 -1.628 1.00 95.94 81 ARG A N 1
ATOM 566 C CA . ARG A 1 81 ? 8.103 -10.939 -0.731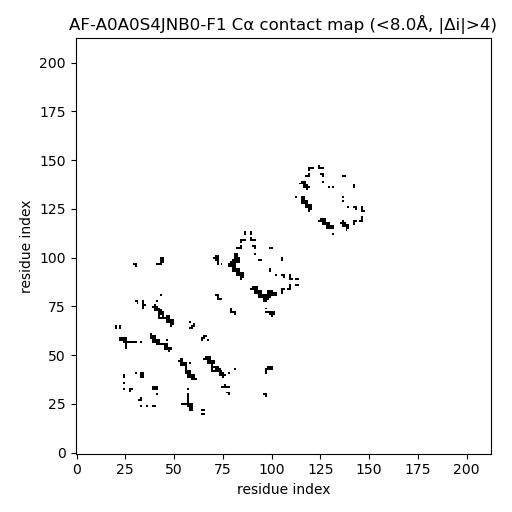 1.00 95.94 81 ARG A CA 1
ATOM 567 C C . ARG A 1 81 ? 8.159 -9.994 0.462 1.00 95.94 81 ARG A C 1
ATOM 569 O O . ARG A 1 81 ? 9.178 -9.945 1.148 1.00 95.94 81 ARG A O 1
ATOM 576 N N . GLY A 1 82 ? 7.082 -9.256 0.690 1.00 94.12 82 GLY A N 1
ATOM 577 C CA . GLY A 1 82 ? 6.850 -8.536 1.934 1.00 94.12 82 GLY A CA 1
ATOM 578 C C . GLY A 1 82 ? 6.132 -9.410 2.962 1.00 94.12 82 GLY A C 1
ATOM 579 O O . GLY A 1 82 ? 5.863 -10.593 2.735 1.00 94.12 82 GLY A O 1
ATOM 580 N N . TYR A 1 83 ? 5.803 -8.804 4.096 1.00 95.12 83 TYR A N 1
ATOM 581 C CA . TYR A 1 83 ? 5.045 -9.413 5.180 1.00 95.12 83 TYR A CA 1
ATOM 582 C C . TYR A 1 83 ? 3.589 -8.951 5.142 1.00 95.12 83 TYR A C 1
ATOM 584 O O . TYR A 1 83 ? 3.302 -7.763 4.983 1.00 95.12 83 TYR A O 1
ATOM 592 N N . VAL A 1 84 ? 2.667 -9.894 5.270 1.00 93.31 84 VAL A N 1
ATOM 593 C CA . VAL A 1 84 ? 1.225 -9.675 5.327 1.00 93.31 84 VAL A CA 1
ATOM 594 C C . VAL A 1 84 ? 0.769 -10.026 6.735 1.00 93.31 84 VAL A C 1
ATOM 596 O O . VAL A 1 84 ? 1.151 -11.060 7.275 1.00 93.31 84 VAL A O 1
ATOM 599 N N . CYS A 1 85 ? -0.030 -9.146 7.330 1.00 92.19 85 CYS A N 1
ATOM 600 C CA . CYS A 1 85 ? -0.614 -9.401 8.636 1.00 92.19 85 CYS A CA 1
ATOM 601 C C . CYS A 1 85 ? -1.671 -10.504 8.527 1.00 92.19 85 CYS A C 1
ATOM 603 O O . CYS A 1 85 ? -2.682 -10.327 7.841 1.00 92.19 85 CYS A O 1
ATOM 605 N N . ASP A 1 86 ? -1.461 -11.610 9.229 1.00 90.31 86 ASP A N 1
ATOM 606 C CA . ASP A 1 86 ? -2.516 -12.547 9.569 1.00 90.31 86 ASP A CA 1
ATOM 607 C C . ASP A 1 86 ? -3.308 -11.963 10.743 1.00 90.31 86 ASP A C 1
ATOM 609 O O . ASP A 1 86 ? -2.904 -12.014 11.904 1.00 90.31 86 ASP A O 1
ATOM 613 N N . VAL A 1 87 ? -4.457 -11.370 10.425 1.00 82.44 87 VAL A N 1
ATOM 614 C CA . VAL A 1 87 ? -5.319 -10.693 11.407 1.00 82.44 87 VAL A CA 1
ATOM 615 C C . VAL A 1 87 ? -5.880 -11.637 12.473 1.00 82.44 87 VAL A C 1
ATOM 617 O O . VAL A 1 87 ? -6.305 -11.177 13.526 1.00 82.44 87 VAL A O 1
ATOM 620 N N . SER A 1 88 ? -5.889 -12.949 12.218 1.00 79.81 88 SER A N 1
ATOM 621 C CA . SER A 1 88 ? -6.440 -13.935 13.155 1.00 79.81 88 SER A CA 1
ATOM 622 C C . SER A 1 88 ? -5.463 -14.260 14.282 1.00 79.81 88 SER A C 1
ATOM 624 O O . SER A 1 88 ? -5.868 -14.446 15.426 1.00 79.81 88 SER A O 1
ATOM 626 N N . SER A 1 89 ? -4.176 -14.343 13.962 1.00 84.56 89 SER A N 1
ATOM 627 C CA . SER A 1 89 ? -3.090 -14.608 14.905 1.00 84.56 89 SER A CA 1
ATOM 628 C C . SER A 1 89 ? -2.381 -13.336 15.369 1.00 84.56 89 SER A C 1
ATOM 630 O O . SER A 1 89 ? -1.607 -13.389 16.323 1.00 84.56 89 SER A O 1
ATOM 632 N N . GLY A 1 90 ? -2.598 -12.208 14.685 1.00 84.69 90 GLY A N 1
ATOM 633 C CA . GLY A 1 90 ? -1.831 -10.981 14.884 1.00 84.69 90 GLY A CA 1
ATOM 634 C C . GLY A 1 90 ? -0.372 -11.100 14.437 1.00 84.69 90 GLY A C 1
ATOM 635 O O . GLY A 1 90 ? 0.450 -10.290 14.859 1.00 84.69 90 GLY A O 1
ATOM 636 N N . SER A 1 91 ? -0.036 -12.114 13.634 1.00 90.69 91 SER A N 1
ATOM 637 C CA . SER A 1 91 ? 1.333 -12.390 13.190 1.00 90.69 91 SER A CA 1
ATOM 638 C C . SER A 1 91 ? 1.599 -11.830 11.795 1.00 90.69 91 SER A C 1
ATOM 640 O O . SER A 1 91 ? 0.693 -11.669 10.983 1.00 90.69 91 SER A O 1
ATOM 642 N N . CYS A 1 92 ? 2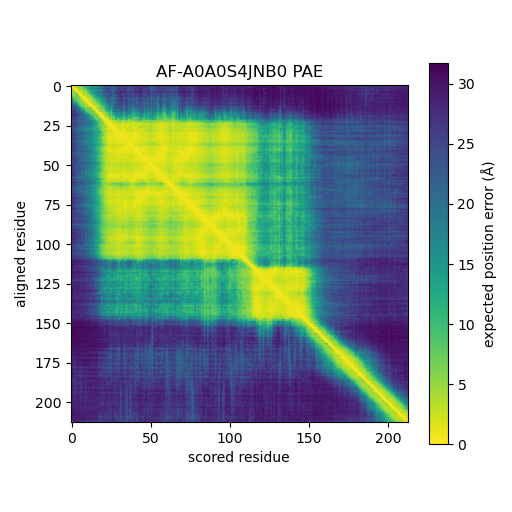.861 -11.531 11.502 1.00 94.94 92 CYS A N 1
ATOM 643 C CA . CYS A 1 92 ? 3.299 -11.072 10.188 1.00 94.94 92 CYS A CA 1
ATOM 644 C C . CYS A 1 92 ? 3.963 -12.214 9.423 1.00 94.94 92 CYS A C 1
ATOM 646 O O . CYS A 1 92 ? 5.103 -12.576 9.714 1.00 94.94 92 CYS A O 1
ATOM 648 N N . ASP A 1 93 ? 3.269 -12.742 8.416 1.00 95.81 93 ASP A N 1
ATOM 649 C CA . ASP A 1 93 ? 3.730 -13.864 7.597 1.00 95.81 93 ASP A CA 1
ATOM 650 C C . ASP A 1 93 ? 4.235 -13.400 6.229 1.00 95.81 93 ASP A C 1
ATOM 652 O O . ASP A 1 93 ? 3.794 -12.387 5.688 1.00 95.81 93 ASP A O 1
ATOM 656 N N . LEU A 1 94 ? 5.155 -14.152 5.619 1.00 95.75 94 LEU A N 1
ATOM 657 C CA . LEU A 1 94 ? 5.644 -13.836 4.274 1.00 95.75 94 LEU A CA 1
ATOM 658 C C . LEU A 1 94 ? 4.531 -13.990 3.226 1.00 95.75 94 LEU A C 1
ATOM 660 O O . LEU A 1 94 ? 4.087 -15.101 2.925 1.00 95.75 94 LEU A O 1
ATOM 664 N N . GLY A 1 95 ? 4.163 -12.880 2.588 1.00 94.31 95 GLY A N 1
ATOM 665 C CA . GLY A 1 95 ? 3.154 -12.825 1.532 1.00 94.31 95 GLY A CA 1
ATOM 666 C C . GLY A 1 95 ? 3.598 -13.471 0.219 1.00 94.31 95 GLY A C 1
ATOM 667 O O . GLY A 1 95 ? 4.687 -14.037 0.108 1.00 94.31 95 GLY A O 1
ATOM 668 N N . ALA A 1 96 ? 2.752 -13.385 -0.807 1.00 95.81 96 ALA A N 1
ATOM 669 C CA . ALA A 1 96 ? 3.119 -13.767 -2.172 1.00 95.81 96 ALA A CA 1
ATOM 670 C C . ALA A 1 96 ? 4.220 -12.838 -2.746 1.00 95.81 96 ALA A C 1
ATOM 672 O O . ALA A 1 96 ? 4.424 -11.734 -2.233 1.00 95.81 96 ALA A O 1
ATOM 673 N N . PRO A 1 97 ? 4.951 -13.249 -3.802 1.00 96.44 97 PRO A N 1
ATOM 674 C CA . PRO A 1 97 ? 5.882 -12.364 -4.505 1.00 96.44 97 PRO A CA 1
ATOM 675 C C . PRO A 1 97 ? 5.199 -11.068 -4.959 1.00 96.44 97 PRO A C 1
ATOM 677 O O . PRO A 1 97 ? 4.156 -11.112 -5.605 1.00 96.44 97 PRO A O 1
ATOM 680 N N . GLY A 1 98 ? 5.782 -9.920 -4.612 1.00 94.94 98 GLY A N 1
ATOM 681 C CA . GLY A 1 98 ? 5.206 -8.605 -4.894 1.00 94.94 98 GLY A CA 1
ATOM 682 C C . GLY A 1 98 ? 4.075 -8.185 -3.949 1.00 94.94 98 GLY A C 1
ATOM 683 O O . GLY A 1 98 ? 3.389 -7.214 -4.240 1.00 94.94 98 GLY A O 1
ATOM 684 N N . ALA A 1 99 ? 3.847 -8.867 -2.827 1.00 94.25 99 ALA A N 1
ATOM 685 C CA . ALA A 1 99 ? 2.811 -8.493 -1.862 1.00 94.25 99 ALA A CA 1
ATOM 686 C C . ALA A 1 99 ? 3.383 -8.246 -0.461 1.00 94.25 99 ALA A C 1
ATOM 688 O O . ALA A 1 99 ? 4.431 -8.786 -0.106 1.00 94.25 99 ALA A O 1
ATOM 689 N N . GLY A 1 100 ? 2.656 -7.471 0.347 1.00 92.75 100 GLY A N 1
ATOM 690 C CA . GLY A 1 100 ? 2.957 -7.220 1.762 1.00 92.75 100 GLY A CA 1
ATOM 691 C C . GLY A 1 100 ? 3.726 -5.924 2.021 1.00 92.75 100 GLY A C 1
ATOM 692 O O . GLY A 1 100 ? 3.978 -5.148 1.109 1.00 92.75 100 GLY A O 1
ATOM 693 N N . ASN A 1 101 ? 4.097 -5.684 3.274 1.00 93.44 101 ASN A N 1
ATOM 694 C CA . ASN A 1 101 ? 4.883 -4.530 3.723 1.00 93.44 101 ASN A CA 1
ATOM 695 C C . ASN A 1 101 ? 6.283 -4.961 4.177 1.00 93.44 101 ASN A C 1
ATOM 697 O O . ASN A 1 101 ? 6.641 -6.141 4.128 1.00 93.44 101 ASN A O 1
ATOM 701 N N . THR A 1 102 ? 7.089 -4.014 4.655 1.00 92.38 102 THR A N 1
ATOM 702 C CA . THR A 1 102 ? 8.272 -4.368 5.450 1.00 92.38 102 THR A CA 1
ATOM 703 C C . THR A 1 102 ? 7.844 -5.081 6.741 1.00 92.38 102 THR A C 1
ATOM 705 O O . THR A 1 102 ? 6.721 -4.886 7.207 1.00 92.38 102 THR A O 1
ATOM 708 N N . LEU A 1 103 ? 8.713 -5.911 7.335 1.00 92.62 103 LEU A N 1
ATOM 709 C CA . LEU A 1 103 ? 8.387 -6.605 8.591 1.00 92.62 103 LEU A CA 1
ATOM 710 C C . LEU A 1 103 ? 7.997 -5.612 9.691 1.00 92.62 103 LEU A C 1
ATOM 712 O O . LEU A 1 103 ? 6.941 -5.756 10.292 1.00 92.62 103 LEU A O 1
ATOM 716 N N . ALA A 1 104 ? 8.812 -4.572 9.891 1.00 92.31 104 ALA A N 1
ATOM 717 C CA . ALA A 1 104 ? 8.581 -3.567 10.923 1.00 92.31 104 ALA A CA 1
ATOM 718 C C . ALA A 1 104 ? 7.227 -2.863 10.746 1.00 92.31 104 ALA A C 1
ATOM 720 O O . ALA A 1 104 ? 6.486 -2.678 11.705 1.00 92.31 104 ALA A O 1
ATOM 721 N N . GLU A 1 105 ? 6.874 -2.493 9.518 1.00 90.50 105 GLU A N 1
ATOM 722 C CA . GLU A 1 105 ? 5.605 -1.826 9.235 1.00 90.50 105 GLU A CA 1
ATOM 723 C C . GLU A 1 105 ? 4.415 -2.780 9.323 1.00 90.50 105 GLU A C 1
ATOM 725 O O . GLU A 1 105 ? 3.370 -2.409 9.857 1.00 90.50 105 GLU A O 1
ATOM 730 N N . CYS A 1 106 ? 4.593 -4.033 8.894 1.00 92.31 106 CYS A N 1
ATOM 731 C CA . CYS A 1 106 ? 3.619 -5.079 9.157 1.00 92.31 106 CYS A CA 1
ATOM 732 C C . CYS A 1 106 ? 3.375 -5.207 10.661 1.00 92.31 106 CYS A C 1
ATOM 734 O O . CYS A 1 106 ? 2.227 -5.144 11.072 1.00 92.31 106 CYS A O 1
ATOM 736 N N . GLU A 1 107 ? 4.410 -5.298 11.495 1.00 91.88 107 GLU A N 1
ATOM 737 C CA . GLU A 1 107 ? 4.257 -5.398 12.949 1.00 91.88 107 GLU A CA 1
ATOM 738 C C . GLU A 1 107 ? 3.538 -4.169 13.527 1.00 91.88 107 GLU A C 1
ATOM 740 O O . GLU A 1 107 ? 2.664 -4.317 14.378 1.00 91.88 107 GLU A O 1
ATOM 745 N N . GLN A 1 108 ? 3.826 -2.955 13.048 1.00 88.19 108 GLN A N 1
ATOM 746 C CA . GLN A 1 108 ? 3.112 -1.749 13.495 1.00 88.19 108 GLN A CA 1
ATOM 747 C C . GLN A 1 108 ? 1.617 -1.784 13.144 1.00 88.19 108 GLN A C 1
ATOM 749 O O . GLN A 1 108 ? 0.773 -1.413 13.962 1.00 88.19 108 GLN A O 1
ATOM 754 N N . ILE A 1 109 ? 1.274 -2.226 11.933 1.00 84.38 109 ILE A N 1
ATOM 755 C CA . ILE A 1 109 ? -0.114 -2.263 11.451 1.00 84.38 109 ILE A CA 1
ATOM 756 C C . ILE A 1 109 ? -0.866 -3.454 12.057 1.00 84.38 109 ILE A C 1
ATOM 758 O O . ILE A 1 109 ? -2.012 -3.314 12.478 1.00 84.38 109 ILE A O 1
ATOM 762 N N . CYS A 1 110 ? -0.220 -4.612 12.143 1.00 86.00 110 CYS A N 1
ATOM 763 C CA . CYS A 1 110 ? -0.826 -5.869 12.565 1.00 86.00 110 CYS A CA 1
ATOM 764 C C . CYS A 1 110 ? -1.196 -5.852 14.049 1.00 86.00 110 CYS A C 1
ATOM 766 O O . CYS A 1 110 ? -2.294 -6.258 14.428 1.00 86.00 110 CYS A O 1
ATOM 768 N N . HIS A 1 111 ? -0.351 -5.256 14.894 1.00 70.75 111 HIS A N 1
ATOM 769 C CA . HIS A 1 111 ? -0.689 -5.057 16.303 1.00 70.75 111 HIS A CA 1
ATOM 770 C C . HIS A 1 111 ? -1.837 -4.059 16.514 1.00 70.7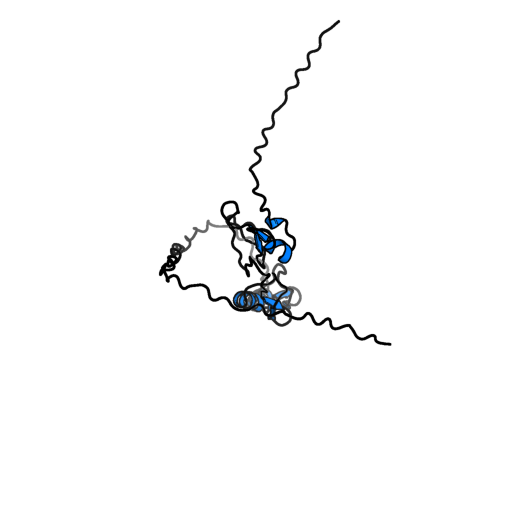5 111 HIS A C 1
ATOM 772 O O . HIS A 1 111 ? -2.539 -4.154 17.520 1.00 70.75 111 HIS A O 1
ATOM 778 N N . LYS A 1 112 ? -2.092 -3.148 15.564 1.00 63.06 112 LYS A N 1
ATOM 779 C CA . LYS A 1 112 ? -3.212 -2.198 15.645 1.00 63.06 112 LYS A CA 1
ATOM 780 C C . LYS A 1 112 ? -4.578 -2.871 15.471 1.00 63.06 112 LYS A C 1
ATOM 782 O O . LYS A 1 112 ? -5.561 -2.349 15.979 1.00 63.06 112 LYS A O 1
ATOM 787 N N . SER A 1 113 ? -4.654 -4.023 14.802 1.00 57.75 113 SER A N 1
ATOM 788 C CA . SER A 1 113 ? -5.927 -4.739 14.595 1.00 57.75 113 SER A CA 1
ATOM 789 C C . SER A 1 113 ? -6.343 -5.600 15.798 1.00 57.75 113 SER A C 1
ATOM 791 O O . SER A 1 113 ? -7.498 -5.984 15.917 1.00 57.75 113 SER A O 1
ATOM 793 N N . ASN A 1 114 ? -5.439 -5.849 16.757 1.00 58.09 114 ASN A N 1
ATOM 794 C CA . ASN A 1 114 ? -5.773 -6.582 17.988 1.00 58.09 114 ASN A CA 1
ATOM 795 C C . ASN A 1 114 ? -6.467 -5.719 19.052 1.00 58.09 114 ASN A C 1
ATOM 797 O O . ASN A 1 114 ? -6.910 -6.231 20.085 1.00 58.09 114 ASN A O 1
ATOM 801 N N . THR A 1 115 ? -6.581 -4.406 18.843 1.00 68.19 115 THR A N 1
ATOM 802 C CA . THR A 1 115 ? -7.481 -3.602 19.666 1.00 68.19 115 THR A CA 1
ATOM 803 C C . THR A 1 115 ? -8.899 -3.808 19.176 1.00 68.19 115 THR A C 1
ATOM 805 O O . THR A 1 115 ? -9.347 -3.088 18.294 1.00 68.19 115 THR A O 1
ATOM 808 N N . ASN A 1 116 ? -9.601 -4.765 19.792 1.00 84.12 116 ASN A N 1
ATOM 809 C CA . ASN A 1 116 ? -11.055 -4.862 19.708 1.00 84.12 116 ASN A CA 1
ATOM 810 C C . ASN A 1 116 ? -11.654 -3.451 19.755 1.00 84.12 116 ASN A C 1
ATOM 812 O O . ASN A 1 116 ? -11.417 -2.702 20.712 1.00 84.12 116 ASN A O 1
ATOM 816 N N . VAL A 1 117 ? -12.413 -3.083 18.730 1.00 89.44 117 VAL A N 1
ATOM 817 C CA . VAL A 1 117 ? -13.234 -1.879 18.772 1.00 89.44 117 VAL A CA 1
ATOM 818 C C . VAL A 1 117 ? -14.586 -2.238 19.369 1.00 89.44 117 VAL A C 1
ATOM 820 O O . VAL A 1 117 ? -15.128 -3.322 19.153 1.00 89.44 117 VAL A O 1
ATOM 823 N N . TYR A 1 118 ? -15.120 -1.338 20.181 1.00 93.19 118 TYR A N 1
ATOM 824 C CA . TYR A 1 118 ? -16.334 -1.561 20.946 1.00 93.19 118 TYR A CA 1
ATOM 825 C C . TYR A 1 118 ? -17.395 -0.557 20.532 1.00 93.19 118 TYR A C 1
ATOM 827 O O . TYR A 1 118 ? -17.116 0.632 20.369 1.00 93.19 118 TYR A O 1
ATOM 835 N N . LEU A 1 119 ? -18.627 -1.034 20.400 1.00 95.12 119 LEU A N 1
ATOM 836 C CA . LEU A 1 119 ? -19.805 -0.203 20.213 1.00 95.12 119 LEU A CA 1
ATOM 837 C C . LEU A 1 119 ? -20.712 -0.354 21.435 1.00 95.12 119 LEU A C 1
ATOM 839 O O . LEU A 1 119 ? -21.000 -1.469 21.875 1.00 95.12 119 LEU A O 1
ATOM 843 N N . CYS A 1 120 ? -21.155 0.774 21.990 1.00 95.44 120 CYS A N 1
ATOM 844 C CA . CYS A 1 120 ? -22.093 0.781 23.107 1.00 95.44 120 CYS A CA 1
ATOM 845 C C . CYS A 1 120 ? -23.482 0.352 22.629 1.00 95.44 120 CYS A C 1
ATOM 847 O O . CYS A 1 120 ? -24.127 1.056 21.846 1.00 95.44 120 CYS A O 1
ATOM 849 N N . ASP A 1 121 ? -23.975 -0.764 23.150 1.00 94.19 121 ASP A N 1
ATOM 850 C CA . ASP A 1 121 ? -25.384 -1.112 23.060 1.00 94.19 121 ASP A CA 1
ATOM 851 C C . ASP A 1 121 ? -26.170 -0.245 24.045 1.00 94.19 121 ASP A C 1
ATOM 853 O O . ASP A 1 121 ? -26.099 -0.394 25.265 1.00 94.19 121 ASP A O 1
ATOM 857 N N . GLN A 1 122 ? -26.943 0.687 23.498 1.00 89.88 122 GLN A N 1
ATOM 858 C CA . GLN A 1 122 ? -27.723 1.643 24.279 1.00 89.88 122 GLN A CA 1
ATOM 859 C C . GLN A 1 122 ? -28.833 0.992 25.115 1.00 89.88 122 GLN A C 1
ATOM 861 O O . GLN A 1 122 ? -29.306 1.620 26.065 1.00 89.88 122 GLN A O 1
ATOM 866 N N . THR A 1 123 ? -29.237 -0.234 24.778 1.00 90.00 123 THR A N 1
ATOM 867 C CA . THR A 1 123 ? -30.286 -0.988 25.475 1.00 90.00 123 THR A CA 1
ATOM 868 C C . THR A 1 123 ? -29.720 -1.682 26.703 1.00 90.00 123 THR A C 1
ATOM 870 O O . THR A 1 123 ? -30.263 -1.544 27.797 1.00 90.00 123 THR A O 1
ATOM 873 N N . THR A 1 124 ? -28.616 -2.409 26.531 1.00 92.44 124 THR A N 1
ATOM 874 C CA . THR A 1 124 ? -27.984 -3.195 27.605 1.00 92.44 124 THR A CA 1
ATOM 875 C C . THR A 1 124 ? -26.949 -2.403 28.397 1.00 92.44 124 THR A C 1
ATOM 877 O O . THR A 1 124 ? -26.540 -2.841 29.469 1.00 92.44 124 THR A O 1
ATOM 880 N N . LYS A 1 125 ? -26.535 -1.237 27.885 1.00 91.38 125 LYS A N 1
ATOM 881 C CA . LYS A 1 125 ? -25.416 -0.432 28.397 1.00 91.38 125 LYS A CA 1
ATOM 882 C C . LYS A 1 125 ? -24.095 -1.203 28.439 1.00 91.38 125 LYS A C 1
ATOM 884 O O . LYS A 1 125 ? -23.209 -0.890 29.228 1.00 91.38 125 LYS A O 1
ATOM 889 N N . ALA A 1 126 ? -23.954 -2.193 27.560 1.00 93.94 126 ALA A N 1
ATOM 890 C CA . ALA A 1 126 ? -22.739 -2.973 27.401 1.00 93.94 126 ALA A CA 1
ATOM 891 C C . ALA A 1 126 ? -21.926 -2.494 26.192 1.00 93.94 126 ALA A C 1
ATOM 893 O O . ALA A 1 126 ? -22.469 -2.111 25.156 1.00 93.94 126 ALA A O 1
ATOM 894 N N . CYS A 1 127 ? -20.605 -2.553 26.322 1.00 95.31 127 CYS A N 1
ATOM 895 C CA . CYS A 1 127 ? -19.677 -2.359 25.217 1.00 95.31 127 CYS A CA 1
ATOM 896 C C . CYS A 1 127 ? -19.434 -3.696 24.528 1.00 95.31 127 CYS A C 1
ATOM 898 O O . CYS A 1 127 ? -18.744 -4.554 25.077 1.00 95.31 127 CYS A O 1
ATOM 900 N N . ASN A 1 128 ? -19.996 -3.865 23.334 1.00 95.56 128 ASN A N 1
ATOM 901 C CA . ASN A 1 128 ? -19.852 -5.089 22.553 1.00 95.56 128 ASN A CA 1
ATOM 902 C C . ASN A 1 128 ? -18.713 -4.933 21.550 1.00 95.56 128 ASN A C 1
ATOM 904 O O . ASN A 1 128 ? -18.608 -3.890 20.905 1.00 95.56 128 ASN A O 1
ATOM 908 N N . VAL A 1 129 ? -17.881 -5.966 21.411 1.00 93.44 129 VAL A N 1
ATOM 909 C CA . VAL A 1 129 ? -16.855 -6.015 20.362 1.00 93.44 129 VAL A CA 1
ATOM 910 C C . VAL A 1 129 ? -17.551 -6.012 19.005 1.00 93.44 129 VAL A C 1
ATOM 912 O O . VAL A 1 129 ? -18.484 -6.786 18.779 1.00 93.44 129 VAL A O 1
ATOM 915 N N . VAL A 1 130 ? -17.105 -5.143 18.108 1.00 90.69 130 VAL A N 1
ATOM 916 C CA . VAL A 1 130 ? -17.590 -5.056 16.727 1.00 90.69 130 VAL A CA 1
ATOM 917 C C . VAL A 1 130 ? -16.408 -5.136 15.757 1.00 90.69 130 VAL A C 1
ATOM 919 O O . VAL A 1 130 ? -15.269 -4.952 16.181 1.00 90.69 130 VAL A O 1
ATOM 922 N N . PRO A 1 131 ? -16.635 -5.428 14.464 1.00 86.19 131 PRO A N 1
ATOM 923 C CA . PRO A 1 131 ? -15.566 -5.412 13.470 1.00 86.19 131 PRO A CA 1
ATOM 924 C C . PRO A 1 131 ? -14.901 -4.035 13.347 1.00 86.19 131 PRO A C 1
ATOM 926 O O . PRO A 1 131 ? -15.579 -3.002 13.435 1.00 86.19 131 PRO A O 1
ATOM 929 N N . ASP A 1 132 ? -13.598 -4.028 13.068 1.00 79.31 132 ASP A N 1
ATOM 930 C CA . ASP A 1 132 ? -12.841 -2.811 12.767 1.00 79.31 132 ASP A CA 1
ATOM 931 C C . ASP A 1 132 ? -13.510 -2.005 11.640 1.00 79.31 132 ASP A C 1
ATOM 933 O O . ASP A 1 132 ? -14.011 -2.548 10.655 1.00 79.31 132 ASP A O 1
ATOM 937 N N . GLY A 1 133 ? -13.546 -0.680 11.799 1.00 77.88 133 GLY A N 1
ATOM 938 C CA . GLY A 1 133 ? -14.184 0.230 10.841 1.00 77.88 133 GLY A CA 1
ATOM 939 C C . GLY A 1 133 ? -15.700 0.392 11.003 1.00 77.88 133 GLY A C 1
ATOM 940 O O . GLY A 1 133 ? -16.297 1.192 10.280 1.00 77.88 133 GLY A O 1
ATOM 941 N N . THR A 1 134 ? -16.334 -0.291 11.966 1.00 86.56 134 THR A N 1
ATOM 942 C CA . THR A 1 134 ? -17.746 -0.045 12.306 1.00 86.56 134 THR A CA 1
ATOM 943 C C . THR A 1 134 ? -17.939 1.429 12.706 1.00 86.56 134 THR A C 1
ATOM 945 O O . THR A 1 134 ? -17.290 1.885 13.656 1.00 86.56 134 THR A O 1
ATOM 948 N N . PRO A 1 135 ? -18.818 2.203 12.034 1.00 89.75 135 PRO A N 1
ATOM 949 C CA . PRO A 1 135 ? -19.036 3.607 12.372 1.00 89.75 135 PRO A CA 1
ATOM 950 C C . PRO A 1 135 ? -19.468 3.789 13.832 1.00 89.75 135 PRO A C 1
ATOM 952 O O . PRO A 1 135 ? -20.391 3.128 14.301 1.00 89.75 135 PRO A O 1
ATOM 955 N N . GLY A 1 136 ? -18.803 4.697 14.549 1.00 88.50 136 GLY A N 1
ATOM 956 C CA . GLY A 1 136 ? -19.083 4.967 15.964 1.00 88.50 136 GLY A CA 1
ATOM 957 C C . GLY A 1 136 ? -18.475 3.966 16.951 1.00 88.50 136 GLY A C 1
ATOM 958 O O . GLY A 1 136 ? -18.678 4.127 18.153 1.00 88.50 136 GLY A O 1
ATOM 959 N N . SER A 1 137 ? -17.725 2.965 16.479 1.00 90.94 137 SER A N 1
ATOM 960 C CA . SER A 1 137 ? -16.927 2.114 17.362 1.00 90.94 137 SER A CA 1
ATOM 961 C C . SER A 1 137 ? -15.713 2.873 17.905 1.00 90.94 137 SER A C 1
ATOM 963 O O . SER A 1 137 ? -15.145 3.743 17.242 1.00 90.94 137 SER A O 1
ATOM 965 N N . THR A 1 138 ? -15.338 2.578 19.146 1.00 91.12 138 THR A N 1
ATOM 966 C CA . THR A 1 138 ? -14.235 3.239 19.858 1.00 91.12 138 THR A CA 1
ATOM 967 C C . THR A 1 138 ? -13.414 2.216 20.641 1.00 91.12 138 THR A C 1
ATOM 969 O O . THR A 1 138 ? -13.746 1.034 20.671 1.00 91.12 138 THR A O 1
ATOM 972 N N . SER A 1 139 ? -12.354 2.642 21.333 1.00 90.44 139 SER A N 1
ATOM 973 C CA . SER A 1 139 ? -11.687 1.772 22.310 1.00 90.44 139 SER A CA 1
ATOM 974 C C . SER A 1 139 ? -12.639 1.382 23.452 1.00 90.44 139 SER A C 1
ATOM 976 O O . SER A 1 139 ? -13.640 2.066 23.692 1.00 90.44 139 SER A O 1
ATOM 978 N N . LEU A 1 140 ? -12.316 0.304 24.178 1.00 91.06 140 LEU A N 1
ATOM 979 C CA . LEU A 1 140 ? -13.094 -0.145 25.341 1.00 91.06 140 LEU A CA 1
ATOM 980 C C . LEU A 1 140 ? -13.279 0.974 26.368 1.00 91.06 140 LEU A C 1
ATOM 982 O O . LEU A 1 140 ? -14.382 1.179 26.857 1.00 91.06 140 LEU A O 1
ATOM 986 N N . GLU A 1 141 ? -12.205 1.705 26.664 1.00 88.94 141 GLU A N 1
ATOM 987 C CA . GLU A 1 141 ? -12.189 2.764 27.673 1.00 88.94 141 GLU A CA 1
ATOM 988 C C . GLU A 1 141 ? -13.126 3.920 27.296 1.00 88.94 141 GLU A C 1
ATOM 990 O O . GLU A 1 141 ? -13.964 4.332 28.099 1.00 88.94 141 GLU A O 1
ATOM 995 N N . ILE A 1 142 ? -13.071 4.372 26.037 1.00 90.25 142 ILE A N 1
ATOM 996 C CA . ILE A 1 142 ? -13.992 5.396 25.524 1.00 90.25 142 ILE A CA 1
ATOM 997 C C . ILE A 1 142 ? -15.423 4.858 25.514 1.00 90.25 142 ILE A C 1
ATOM 999 O O . ILE A 1 142 ? -16.347 5.559 25.931 1.00 90.25 142 ILE A O 1
ATOM 1003 N N . CYS A 1 143 ? -15.617 3.608 25.088 1.00 93.69 143 CYS A N 1
ATOM 1004 C CA . CYS A 1 143 ? -16.940 3.008 25.058 1.00 93.69 143 CYS A CA 1
ATOM 1005 C C . CYS A 1 143 ? -17.535 2.947 26.469 1.00 93.69 143 CYS A C 1
ATOM 1007 O O . CYS A 1 143 ? -18.663 3.381 26.659 1.00 93.69 143 CYS A O 1
ATOM 1009 N N . GLN A 1 144 ? -16.789 2.487 27.476 1.00 93.38 144 GLN A N 1
ATOM 1010 C CA . GLN A 1 144 ? -17.266 2.409 28.859 1.00 93.38 144 GLN A CA 1
ATOM 1011 C C . GLN A 1 144 ? -17.589 3.791 29.429 1.00 93.38 144 GLN A C 1
ATOM 1013 O O . GLN A 1 144 ? -18.620 3.946 30.085 1.00 93.38 144 GLN A O 1
ATOM 1018 N N . ALA A 1 145 ? -16.760 4.799 29.146 1.00 91.06 145 ALA A N 1
ATOM 1019 C CA . ALA A 1 145 ? -17.022 6.174 29.561 1.00 91.06 145 ALA A CA 1
ATOM 1020 C C . ALA A 1 145 ? -18.335 6.710 28.963 1.00 91.06 145 ALA A C 1
ATOM 1022 O O . ALA A 1 145 ? -19.152 7.287 29.676 1.00 91.06 145 ALA A O 1
ATOM 1023 N N . VAL A 1 146 ? -18.580 6.474 27.672 1.00 90.81 146 VAL A N 1
ATOM 1024 C CA . VAL A 1 146 ? -19.790 6.949 26.980 1.00 90.81 146 VAL A CA 1
ATOM 1025 C C . VAL A 1 146 ? -21.025 6.118 27.342 1.00 90.81 146 VAL A C 1
ATOM 1027 O O . VAL A 1 146 ? -22.106 6.669 27.530 1.00 90.81 146 VAL A O 1
ATOM 1030 N N . CYS A 1 147 ? -20.886 4.797 27.455 1.00 91.56 147 CYS A N 1
ATOM 1031 C CA . CYS A 1 147 ? -22.002 3.869 27.639 1.00 91.56 147 CYS A CA 1
ATOM 1032 C C . CYS A 1 147 ? -22.573 3.914 29.061 1.00 91.56 147 CYS A C 1
ATOM 1034 O O . CYS A 1 147 ? -23.789 3.819 29.238 1.00 91.56 147 CYS A O 1
ATOM 1036 N N . ASN A 1 148 ? -21.713 4.128 30.063 1.00 83.75 148 ASN A N 1
ATOM 1037 C CA . ASN A 1 148 ? -22.119 4.244 31.466 1.00 83.75 148 ASN A CA 1
ATOM 1038 C C . ASN A 1 148 ? -22.618 5.642 31.839 1.00 83.75 148 ASN A C 1
ATOM 1040 O O . ASN A 1 148 ? -23.264 5.805 32.877 1.00 83.75 148 ASN A O 1
ATOM 1044 N N . HIS A 1 149 ? -22.370 6.652 31.001 1.00 79.38 149 HIS A N 1
ATOM 1045 C CA . HIS A 1 149 ? -23.048 7.924 31.162 1.00 79.38 149 HIS A CA 1
ATOM 1046 C C . HIS A 1 149 ? -24.525 7.739 30.802 1.00 79.38 149 HIS A C 1
ATOM 1048 O O . HIS A 1 149 ? -24.916 7.663 29.637 1.00 79.38 149 HIS A O 1
ATOM 1054 N N . ILE A 1 150 ? -25.370 7.670 31.837 1.00 59.53 150 ILE A N 1
ATOM 1055 C CA . ILE A 1 150 ? -26.806 7.894 31.690 1.00 59.53 150 ILE A CA 1
ATOM 1056 C C . ILE A 1 150 ? -26.923 9.229 30.953 1.00 59.53 150 ILE A C 1
ATOM 1058 O O . ILE A 1 150 ? -26.414 10.227 31.473 1.00 59.53 150 ILE A O 1
ATOM 1062 N N . PRO A 1 151 ? -27.553 9.282 29.765 1.00 59.34 151 PRO A N 1
ATOM 1063 C CA . PRO A 1 151 ? -27.881 10.555 29.168 1.00 59.34 151 PRO A CA 1
ATOM 1064 C C . PRO A 1 151 ? -28.822 11.210 30.169 1.00 59.34 151 PRO A C 1
ATOM 1066 O O . PRO A 1 151 ? -29.990 10.825 30.279 1.00 59.34 151 PRO A O 1
ATOM 1069 N N . THR A 1 152 ? -28.313 12.151 30.961 1.00 51.03 152 THR A N 1
ATOM 1070 C CA . THR A 1 152 ? -29.158 13.109 31.646 1.00 51.03 152 THR A CA 1
ATOM 1071 C C . THR A 1 152 ? -29.923 13.778 30.520 1.00 51.03 152 THR A C 1
ATOM 1073 O O . THR A 1 152 ? -29.379 14.566 29.745 1.00 51.03 152 THR A O 1
ATOM 1076 N N . ARG A 1 153 ? -31.172 13.334 30.325 1.00 47.47 153 ARG A N 1
ATOM 1077 C CA . ARG A 1 153 ? -32.075 13.945 29.361 1.00 47.47 153 ARG A CA 1
ATOM 1078 C C . ARG A 1 153 ? -32.010 15.447 29.615 1.00 47.47 153 ARG A C 1
ATOM 1080 O O . ARG A 1 153 ? -32.194 15.874 30.748 1.00 47.47 153 ARG A O 1
ATOM 1087 N N . GLN A 1 154 ? -31.821 16.191 28.530 1.00 44.41 154 GLN A N 1
ATOM 1088 C CA . GLN A 1 154 ? -31.829 17.650 28.456 1.00 44.41 154 GLN A CA 1
ATOM 1089 C C . GLN A 1 154 ? -30.508 18.325 28.851 1.00 44.41 154 GLN A C 1
ATOM 1091 O O . GLN A 1 154 ? -30.380 18.940 29.906 1.00 44.41 154 GLN A O 1
ATOM 1096 N N . HIS A 1 155 ? -29.586 18.395 27.890 1.00 42.62 155 HIS A N 1
ATOM 1097 C CA . HIS A 1 155 ? -29.090 19.729 27.576 1.00 42.62 155 HIS A CA 1
ATOM 1098 C C . HIS A 1 155 ? -30.016 20.359 26.525 1.00 42.62 155 HIS A C 1
ATOM 1100 O O . HIS A 1 155 ? -30.253 19.741 25.483 1.00 42.62 155 HIS A O 1
ATOM 1106 N N . PRO A 1 156 ? -30.599 21.544 26.805 1.00 52.50 156 PRO A N 1
ATOM 1107 C CA . PRO A 1 156 ? -31.233 22.366 25.781 1.00 52.50 156 PRO A CA 1
ATOM 1108 C C . PRO A 1 156 ? -30.232 22.626 24.647 1.00 52.50 156 PRO A C 1
ATOM 1110 O O . PRO A 1 156 ? -29.025 22.553 24.895 1.00 52.50 156 PRO A O 1
ATOM 1113 N N . PRO A 1 157 ? -30.684 22.966 23.426 1.00 50.06 157 PRO A N 1
ATOM 1114 C CA . PRO A 1 157 ? -29.782 23.461 22.396 1.00 50.06 157 PRO A CA 1
ATOM 1115 C C . PRO A 1 157 ? -29.017 24.660 22.969 1.00 50.06 157 PRO A C 1
ATOM 1117 O O . PRO A 1 157 ? -29.587 25.729 23.188 1.00 50.06 157 PRO A O 1
ATOM 1120 N N . LEU A 1 158 ? -27.736 24.448 23.278 1.00 45.72 158 LEU A N 1
ATOM 1121 C CA . LEU A 1 158 ? -26.804 25.498 23.654 1.00 45.72 158 LEU A CA 1
ATOM 1122 C C . LEU A 1 158 ? -26.693 26.409 22.436 1.00 45.72 158 LEU A C 1
ATOM 1124 O O . LEU A 1 158 ? -26.039 26.084 21.446 1.00 45.72 158 LEU A O 1
ATOM 1128 N N . ALA A 1 159 ? -27.416 27.524 22.507 1.00 49.78 159 ALA A N 1
ATOM 1129 C CA . ALA A 1 159 ? -27.213 28.668 21.647 1.00 49.78 159 ALA A CA 1
ATOM 1130 C C . ALA A 1 159 ? -25.713 28.955 21.610 1.00 49.78 159 ALA A C 1
ATOM 1132 O O . ALA A 1 159 ? -25.122 29.158 22.667 1.00 49.78 159 ALA A O 1
ATOM 1133 N N . LEU A 1 160 ? -25.126 28.927 20.411 1.00 53.72 160 LEU A N 1
ATOM 1134 C CA . LEU A 1 160 ? -23.749 29.334 20.155 1.00 53.72 160 LEU A CA 1
ATOM 1135 C C . LEU A 1 160 ? -23.466 30.678 20.838 1.00 53.72 160 LEU A C 1
ATOM 1137 O O . LEU A 1 160 ? -24.142 31.664 20.526 1.00 53.72 160 LEU A O 1
ATOM 1141 N N . PRO A 1 161 ? -22.377 30.767 21.616 1.00 53.75 161 PRO A N 1
ATOM 1142 C CA . PRO A 1 161 ? -21.666 32.020 21.705 1.00 53.75 161 PRO A CA 1
ATOM 1143 C C . PRO A 1 161 ? -20.175 31.786 21.435 1.00 53.75 161 PRO A C 1
ATOM 1145 O O . PRO A 1 161 ? -19.473 31.113 22.182 1.00 53.75 161 PRO A O 1
ATOM 1148 N N . HIS A 1 162 ? -19.720 32.483 20.402 1.00 56.78 162 HIS A N 1
ATOM 1149 C CA . HIS A 1 162 ? -18.356 32.940 20.153 1.00 56.78 162 HIS A CA 1
ATOM 1150 C C . HIS A 1 162 ? -17.407 32.097 19.289 1.00 56.78 162 HIS A C 1
ATOM 1152 O O . HIS A 1 162 ? -17.390 30.868 19.354 1.00 56.78 162 HIS A O 1
ATOM 1158 N N . PRO A 1 163 ? -16.590 32.790 18.465 1.00 52.34 163 PRO A N 1
ATOM 1159 C CA . PRO A 1 163 ? -15.616 32.171 17.586 1.00 52.34 163 PRO A CA 1
ATOM 1160 C C . PRO A 1 163 ? -14.440 31.673 18.422 1.00 52.34 163 PRO A C 1
ATOM 1162 O O . PRO A 1 163 ? -13.817 32.444 19.156 1.00 52.34 163 PRO A O 1
ATOM 1165 N N . LEU A 1 164 ? -14.109 30.392 18.275 1.00 45.28 164 LEU A N 1
ATOM 1166 C CA . LEU A 1 164 ? -12.807 29.875 18.670 1.00 45.28 164 LEU A CA 1
ATOM 1167 C C . LEU A 1 164 ? -11.740 30.669 17.912 1.00 45.28 164 LEU A C 1
ATOM 1169 O O . LEU A 1 164 ? -11.607 30.558 16.694 1.00 45.28 164 LEU A O 1
ATOM 1173 N N . MET A 1 165 ? -10.991 31.484 18.651 1.00 49.62 165 MET A N 1
ATOM 1174 C CA . MET A 1 165 ? -9.671 31.932 18.232 1.00 49.62 165 MET A CA 1
ATOM 1175 C C . MET A 1 165 ? -8.880 30.676 17.857 1.00 49.62 165 MET A C 1
ATOM 1177 O O . MET A 1 165 ? -8.655 29.813 18.706 1.00 49.62 165 MET A O 1
ATOM 1181 N N . LEU A 1 166 ? -8.514 30.563 16.578 1.00 49.91 166 LEU A N 1
ATOM 1182 C CA . LEU A 1 166 ? -7.542 29.595 16.088 1.00 49.91 166 LEU A CA 1
ATOM 1183 C C . LEU A 1 166 ? -6.287 29.732 16.956 1.00 49.91 166 LEU A C 1
ATOM 1185 O O . LEU A 1 166 ? -5.530 30.692 16.814 1.00 49.91 166 LEU A O 1
ATOM 1189 N N . ALA A 1 167 ? -6.076 28.785 17.866 1.00 52.50 167 ALA A N 1
ATOM 1190 C CA . ALA A 1 167 ? -4.765 28.589 18.448 1.00 52.50 167 ALA A CA 1
ATOM 1191 C C . ALA A 1 167 ? -3.844 28.198 17.292 1.00 52.50 167 ALA A C 1
ATOM 1193 O O . ALA A 1 167 ? -4.046 27.173 16.637 1.00 52.50 167 ALA A O 1
ATOM 1194 N N . THR A 1 168 ? -2.888 29.071 16.999 1.00 59.31 168 THR A N 1
ATOM 1195 C CA . THR A 1 168 ? -1.854 28.848 15.999 1.00 59.31 168 THR A CA 1
ATOM 1196 C C . THR A 1 168 ? -1.187 27.507 16.310 1.00 59.31 168 THR A C 1
ATOM 1198 O O . THR A 1 168 ? -0.716 27.329 17.438 1.00 59.31 168 THR A O 1
ATOM 1201 N N . PRO A 1 169 ? -1.163 26.544 15.372 1.00 63.16 169 PRO A N 1
ATOM 1202 C CA . PRO A 1 169 ? -0.460 25.294 15.599 1.00 63.16 169 PRO A CA 1
ATOM 1203 C C . PRO A 1 169 ? 1.013 25.601 15.913 1.00 63.16 169 PRO A C 1
ATOM 1205 O O . PRO A 1 169 ? 1.576 26.533 15.324 1.00 63.16 169 PRO A O 1
ATOM 1208 N N . PRO A 1 170 ? 1.643 24.865 16.847 1.00 66.31 170 PRO A N 1
ATOM 1209 C CA . PRO A 1 170 ? 3.071 25.000 17.090 1.00 66.31 170 PRO A CA 1
ATOM 1210 C C . PRO A 1 170 ? 3.800 24.813 15.762 1.00 66.31 170 PRO A C 1
ATOM 1212 O O . PRO A 1 170 ? 3.492 23.888 15.011 1.00 66.31 170 PRO A O 1
ATOM 1215 N N . ALA A 1 171 ? 4.714 25.735 15.456 1.00 58.94 171 ALA A N 1
ATOM 1216 C CA . ALA A 1 171 ? 5.472 25.727 14.217 1.00 58.94 171 ALA A CA 1
ATOM 1217 C C . ALA A 1 171 ? 6.079 24.337 14.000 1.00 58.94 171 ALA A C 1
ATOM 1219 O O . ALA A 1 171 ? 6.924 23.890 14.778 1.00 58.94 171 ALA A O 1
ATOM 1220 N N . THR A 1 172 ? 5.616 23.653 12.953 1.00 67.00 172 THR A N 1
ATOM 1221 C CA . THR A 1 172 ? 6.214 22.409 12.485 1.00 67.00 172 THR A CA 1
ATOM 1222 C C . THR A 1 172 ? 7.709 22.668 12.289 1.00 67.00 172 THR A C 1
ATOM 1224 O O . THR A 1 172 ? 8.056 23.626 11.589 1.00 67.00 172 THR A O 1
ATOM 1227 N N . PRO A 1 173 ? 8.603 21.878 12.911 1.00 69.44 173 PRO A N 1
ATOM 1228 C CA . PRO A 1 173 ? 10.032 21.990 12.670 1.00 69.44 173 PRO A CA 1
ATOM 1229 C C . PRO A 1 173 ? 10.288 21.946 11.166 1.00 69.44 173 PRO A C 1
ATOM 1231 O O . PRO A 1 173 ? 9.718 21.108 10.463 1.00 69.44 173 PRO A O 1
ATOM 1234 N N . ALA A 1 174 ? 11.107 22.875 10.671 1.00 70.25 174 ALA A N 1
ATOM 1235 C CA . ALA A 1 174 ? 11.483 22.904 9.268 1.00 70.25 174 ALA A CA 1
ATOM 1236 C C . ALA A 1 174 ? 11.993 21.512 8.841 1.00 70.25 174 ALA A C 1
ATOM 1238 O O . ALA A 1 174 ? 12.713 20.878 9.623 1.00 70.25 174 ALA A O 1
ATOM 1239 N N . PRO A 1 175 ? 11.634 21.032 7.635 1.00 66.25 175 PRO A N 1
ATOM 1240 C CA . PRO A 1 175 ? 12.140 19.770 7.123 1.00 66.25 175 PRO A CA 1
ATOM 1241 C C . PRO A 1 175 ? 13.662 19.776 7.230 1.00 66.25 175 PRO A C 1
ATOM 1243 O O . PRO A 1 175 ? 14.324 20.674 6.702 1.00 66.25 175 PRO A O 1
ATOM 1246 N N . GLN A 1 176 ? 14.216 18.804 7.955 1.00 68.25 176 GLN A N 1
ATOM 1247 C CA . GLN A 1 176 ? 15.659 18.628 7.982 1.00 68.25 176 GLN A CA 1
ATOM 1248 C C . GLN A 1 176 ? 16.124 18.365 6.543 1.00 68.25 176 GLN A C 1
ATOM 1250 O O . GLN A 1 176 ? 15.474 17.594 5.830 1.00 68.25 176 GLN A O 1
ATOM 1255 N N . PRO A 1 177 ? 17.208 19.015 6.084 1.00 71.38 177 PRO A N 1
ATOM 1256 C CA . PRO A 1 177 ? 17.752 18.738 4.768 1.00 71.38 177 PRO A CA 1
ATOM 1257 C C . PRO A 1 177 ? 18.069 17.240 4.674 1.00 71.38 177 PRO A C 1
ATOM 1259 O O . PRO A 1 177 ? 18.557 16.664 5.653 1.00 71.38 177 PRO A O 1
ATOM 1262 N N . PRO A 1 178 ? 17.788 16.596 3.527 1.00 71.19 178 PRO A N 1
ATOM 1263 C CA . PRO A 1 178 ? 18.127 15.196 3.345 1.00 71.19 178 PRO A CA 1
ATOM 1264 C C . PRO A 1 178 ? 19.619 15.000 3.646 1.00 71.19 178 PRO A C 1
ATOM 1266 O O . PRO A 1 178 ? 20.426 15.870 3.289 1.00 71.19 178 PRO A O 1
ATOM 1269 N N . PRO A 1 179 ? 20.006 13.894 4.307 1.00 66.75 179 PRO A N 1
ATOM 1270 C CA . PRO A 1 179 ? 21.409 13.599 4.541 1.00 66.75 179 PRO A CA 1
ATOM 1271 C C . PRO A 1 179 ? 22.137 13.655 3.199 1.00 66.75 179 PRO A C 1
ATOM 1273 O O . PRO A 1 179 ? 21.714 13.025 2.226 1.00 66.75 179 PRO A O 1
ATOM 1276 N N . ALA A 1 180 ? 23.194 14.466 3.137 1.00 59.22 180 ALA A N 1
ATOM 1277 C CA . ALA A 1 180 ? 24.013 14.598 1.946 1.00 59.22 180 ALA A CA 1
ATOM 1278 C C . ALA A 1 180 ? 24.425 13.194 1.493 1.00 59.22 180 ALA A C 1
ATOM 1280 O O . ALA A 1 180 ? 25.085 12.472 2.242 1.00 59.22 180 ALA A O 1
ATOM 1281 N N . MET A 1 181 ? 24.006 12.802 0.287 1.00 47.47 181 MET A N 1
ATOM 1282 C CA . MET A 1 181 ? 24.462 11.561 -0.324 1.00 47.47 181 MET A CA 1
ATOM 1283 C C . MET A 1 181 ? 25.985 11.620 -0.376 1.00 47.47 181 MET A C 1
ATOM 1285 O O . MET A 1 181 ? 26.572 12.412 -1.118 1.00 47.47 181 MET A O 1
ATOM 1289 N N . VAL A 1 182 ? 26.624 10.803 0.456 1.00 56.31 182 VAL A N 1
ATOM 1290 C CA . VAL A 1 182 ? 28.060 10.574 0.410 1.00 56.31 182 VAL A CA 1
ATOM 1291 C C . VAL A 1 182 ? 28.340 10.006 -0.975 1.00 56.31 182 VAL A C 1
ATOM 1293 O O . VAL A 1 182 ? 27.985 8.866 -1.270 1.00 56.31 182 VAL A O 1
ATOM 1296 N N . ARG A 1 183 ? 28.917 10.836 -1.853 1.00 50.31 183 ARG A N 1
ATOM 1297 C CA . ARG A 1 183 ? 29.428 10.399 -3.155 1.00 50.31 183 ARG A CA 1
ATOM 1298 C C . ARG A 1 183 ? 30.316 9.180 -2.906 1.00 50.31 183 ARG A C 1
ATOM 1300 O O . ARG A 1 183 ? 31.271 9.307 -2.137 1.00 50.31 183 ARG A O 1
ATOM 1307 N N . PRO A 1 184 ? 30.051 8.030 -3.548 1.00 51.12 184 PRO A N 1
ATOM 1308 C CA . PRO A 1 184 ? 31.003 6.939 -3.558 1.00 51.12 184 PRO A CA 1
ATOM 1309 C C . PRO A 1 184 ? 32.311 7.483 -4.125 1.00 51.12 184 PRO A C 1
ATOM 1311 O O . PRO A 1 184 ? 32.360 7.961 -5.263 1.00 51.12 184 PRO A O 1
ATOM 1314 N N . SER A 1 185 ? 33.358 7.476 -3.304 1.00 55.91 185 SER A N 1
ATOM 1315 C CA . SER A 1 185 ? 34.713 7.737 -3.762 1.00 55.91 185 SER A CA 1
ATOM 1316 C C . SER A 1 185 ? 35.023 6.745 -4.876 1.00 55.91 185 SER A C 1
ATOM 1318 O O . SER A 1 185 ? 35.163 5.548 -4.635 1.00 55.91 185 SER A O 1
ATOM 1320 N N . LEU A 1 186 ? 35.123 7.262 -6.101 1.00 53.75 186 LEU A N 1
ATOM 1321 C CA . LEU A 1 186 ? 35.757 6.608 -7.238 1.00 53.75 186 LEU A CA 1
ATOM 1322 C C . LEU A 1 186 ? 37.245 6.440 -6.910 1.00 53.75 186 LEU A C 1
ATOM 1324 O O . LEU A 1 186 ? 38.102 7.176 -7.395 1.00 53.75 186 LEU A O 1
ATOM 1328 N N . CYS A 1 187 ? 37.561 5.474 -6.053 1.00 47.09 187 CYS A N 1
ATOM 1329 C CA . CYS A 1 187 ? 38.893 4.910 -6.015 1.00 47.09 187 CYS A CA 1
ATOM 1330 C C . CYS A 1 187 ? 39.022 4.030 -7.251 1.00 47.09 187 CYS A C 1
ATOM 1332 O O . CYS A 1 187 ? 38.519 2.909 -7.308 1.00 47.09 187 CYS A O 1
ATOM 1334 N N . ALA A 1 188 ? 39.691 4.600 -8.250 1.00 55.78 188 ALA A N 1
ATOM 1335 C CA . ALA A 1 188 ? 40.352 3.876 -9.312 1.00 55.78 188 ALA A CA 1
ATOM 1336 C C . ALA A 1 188 ? 41.010 2.616 -8.737 1.00 55.78 188 ALA A C 1
ATOM 1338 O O . ALA A 1 188 ? 41.906 2.716 -7.896 1.00 55.78 188 ALA A O 1
ATOM 1339 N N . ASN A 1 189 ? 40.584 1.443 -9.200 1.00 46.53 189 ASN A N 1
ATOM 1340 C CA . ASN A 1 189 ? 41.394 0.252 -9.055 1.00 46.53 189 ASN A CA 1
ATOM 1341 C C . ASN A 1 189 ? 41.758 -0.292 -10.427 1.00 46.53 189 ASN A C 1
ATOM 1343 O O . ASN A 1 189 ? 40.977 -0.286 -11.377 1.00 46.53 189 ASN A O 1
ATOM 1347 N N . ARG A 1 190 ? 43.034 -0.633 -10.496 1.00 47.84 190 ARG A N 1
ATOM 1348 C CA . ARG A 1 190 ? 43.833 -0.858 -11.681 1.00 47.84 190 ARG A CA 1
ATOM 1349 C C . ARG A 1 190 ? 43.368 -2.091 -12.434 1.00 47.84 190 ARG A C 1
ATOM 1351 O O . ARG A 1 190 ? 42.973 -3.094 -11.849 1.00 47.84 190 ARG A O 1
ATOM 1358 N N . SER A 1 191 ? 43.554 -1.998 -13.742 1.00 53.09 191 SER A N 1
ATOM 1359 C CA . SER A 1 191 ? 43.714 -3.094 -14.680 1.00 53.09 191 SER A CA 1
ATOM 1360 C C . SER A 1 191 ? 44.446 -4.288 -14.057 1.00 53.09 191 SER A C 1
ATOM 1362 O O . SER A 1 191 ? 45.625 -4.189 -13.714 1.00 53.09 191 SER A O 1
ATOM 1364 N N . ALA A 1 192 ? 43.762 -5.425 -13.982 1.00 48.97 192 ALA A N 1
ATOM 1365 C CA . ALA A 1 192 ? 44.384 -6.736 -13.915 1.00 48.97 192 ALA A CA 1
ATOM 1366 C C . ALA A 1 192 ? 43.734 -7.632 -14.979 1.00 48.97 192 ALA A C 1
ATOM 1368 O O . ALA A 1 192 ? 42.527 -7.601 -15.201 1.00 48.97 192 ALA A O 1
ATOM 1369 N N . ALA A 1 193 ? 44.611 -8.335 -15.682 1.00 56.56 193 ALA A N 1
ATOM 1370 C CA . ALA A 1 193 ? 44.440 -9.116 -16.898 1.00 56.56 193 ALA A CA 1
ATOM 1371 C C . ALA A 1 193 ? 43.398 -10.263 -16.811 1.00 56.56 193 ALA A C 1
ATOM 1373 O O . ALA A 1 193 ? 43.003 -10.668 -15.716 1.00 56.56 193 ALA A O 1
ATOM 1374 N N . PRO A 1 194 ? 42.973 -10.821 -17.964 1.00 55.53 194 PRO A N 1
ATOM 1375 C CA . PRO A 1 194 ? 41.938 -11.847 -18.027 1.00 55.53 194 PRO A CA 1
ATOM 1376 C C . PRO A 1 194 ? 42.463 -13.198 -17.536 1.00 55.53 194 PRO A C 1
ATOM 1378 O O . PRO A 1 194 ? 43.459 -13.711 -18.040 1.00 55.53 194 PRO A O 1
ATOM 1381 N N . THR A 1 195 ? 41.754 -13.807 -16.586 1.00 51.22 195 THR A N 1
ATOM 1382 C CA . THR A 1 195 ? 41.921 -15.230 -16.271 1.00 51.22 195 THR A CA 1
ATOM 1383 C C . THR A 1 195 ? 40.830 -16.006 -16.999 1.00 51.22 195 THR A C 1
ATOM 1385 O O . THR A 1 195 ? 39.670 -16.020 -16.601 1.00 51.22 195 THR A O 1
ATOM 1388 N N . THR A 1 196 ? 41.215 -16.618 -18.112 1.00 58.31 196 THR A N 1
ATOM 1389 C CA . THR A 1 196 ? 40.521 -17.749 -18.730 1.00 58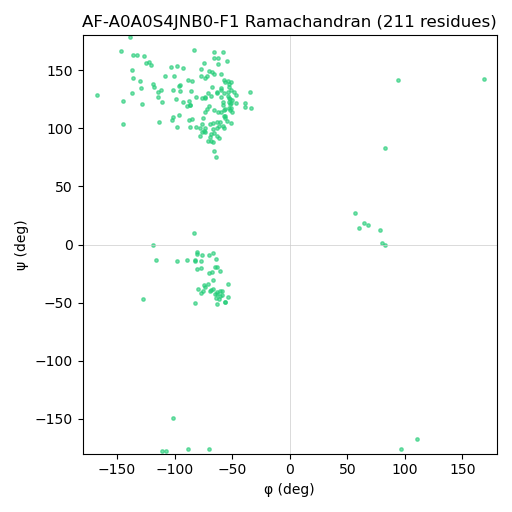.31 196 THR A CA 1
ATOM 1390 C C . THR A 1 196 ? 40.460 -18.915 -17.747 1.00 58.31 196 THR A C 1
ATOM 1392 O O . THR A 1 196 ? 41.512 -19.295 -17.250 1.00 58.31 196 THR A O 1
ATOM 1395 N N . LEU A 1 197 ? 39.274 -19.471 -17.493 1.00 44.50 197 LEU A N 1
ATOM 1396 C CA . LEU A 1 197 ? 38.947 -20.844 -17.049 1.00 44.50 197 LEU A CA 1
ATOM 1397 C C . LEU A 1 197 ? 37.454 -20.798 -16.646 1.00 44.50 197 LEU A C 1
ATOM 1399 O O . LEU A 1 197 ? 37.021 -19.820 -16.057 1.00 44.50 197 LEU A O 1
ATOM 1403 N N . SER A 1 198 ? 36.570 -21.762 -16.860 1.00 51.22 198 SER A N 1
ATOM 1404 C CA . SER A 1 198 ? 36.614 -23.091 -17.448 1.00 51.22 198 SER A CA 1
ATOM 1405 C C . SER A 1 198 ? 35.144 -23.483 -17.646 1.00 51.22 198 SER A C 1
ATOM 1407 O O . SER A 1 198 ? 34.337 -23.363 -16.721 1.00 51.22 198 SER A O 1
ATOM 1409 N N . THR A 1 199 ? 34.777 -23.910 -18.848 1.00 51.97 199 THR A N 1
ATOM 1410 C CA . THR A 1 199 ? 33.435 -24.378 -19.200 1.00 51.97 199 THR A CA 1
ATOM 1411 C C . THR A 1 199 ? 33.143 -25.682 -18.453 1.00 51.97 199 THR A C 1
ATOM 1413 O O . THR A 1 199 ? 33.660 -26.730 -18.828 1.00 51.97 199 THR A O 1
ATOM 1416 N N . SER A 1 200 ? 32.319 -25.644 -17.403 1.00 55.91 200 SER A N 1
ATOM 1417 C CA . SER A 1 200 ? 31.752 -26.861 -16.810 1.00 55.91 200 SER A CA 1
ATOM 1418 C C . SER A 1 200 ? 30.314 -27.031 -17.276 1.00 55.91 200 SER A C 1
ATOM 1420 O O . SER A 1 200 ? 29.420 -26.266 -16.922 1.00 55.91 200 SER A O 1
ATOM 1422 N N . ALA A 1 201 ? 30.132 -28.042 -18.120 1.00 54.06 201 ALA A N 1
ATOM 1423 C CA . ALA A 1 201 ? 28.853 -28.541 -18.578 1.00 54.06 201 ALA A CA 1
ATOM 1424 C C . ALA A 1 201 ? 27.995 -28.986 -17.384 1.00 54.06 201 ALA A C 1
ATOM 1426 O O . ALA A 1 201 ? 28.371 -29.892 -16.642 1.00 54.06 201 ALA A O 1
ATOM 1427 N N . ILE A 1 202 ? 26.824 -28.369 -17.216 1.00 56.31 202 ILE A N 1
ATOM 1428 C CA . ILE A 1 202 ? 25.788 -28.881 -16.319 1.00 56.31 202 ILE A CA 1
ATOM 1429 C C . ILE A 1 202 ? 24.948 -29.871 -17.122 1.00 56.31 202 ILE A C 1
ATOM 1431 O O . ILE A 1 202 ? 24.105 -29.508 -17.943 1.00 56.31 202 ILE A O 1
ATOM 1435 N N . THR A 1 203 ? 25.236 -31.148 -16.889 1.00 54.75 203 THR A N 1
ATOM 1436 C CA . THR A 1 203 ? 24.453 -32.297 -17.335 1.00 54.75 203 THR A CA 1
ATOM 1437 C C . THR A 1 203 ? 23.025 -32.190 -16.808 1.00 54.75 203 THR A C 1
ATOM 1439 O O . THR A 1 203 ? 22.769 -32.241 -15.606 1.00 54.75 203 THR A O 1
ATOM 1442 N N . LYS A 1 204 ? 22.082 -32.063 -17.739 1.00 58.41 204 LYS A N 1
ATOM 1443 C CA . LYS A 1 204 ? 20.637 -32.100 -17.520 1.00 58.41 204 LYS A CA 1
ATOM 1444 C C . LYS A 1 204 ? 20.218 -33.552 -17.254 1.00 58.41 204 LYS A C 1
ATOM 1446 O O . LYS A 1 204 ? 20.059 -34.321 -18.197 1.00 58.41 204 LYS A O 1
ATOM 1451 N N . MET A 1 205 ? 20.060 -33.948 -15.990 1.00 55.06 205 MET A N 1
ATOM 1452 C CA . MET A 1 205 ? 19.389 -35.209 -15.651 1.00 55.06 205 MET A CA 1
ATOM 1453 C C . MET A 1 205 ? 17.879 -34.975 -15.607 1.00 55.06 205 MET A C 1
ATOM 1455 O O . MET A 1 205 ? 17.360 -34.317 -14.710 1.00 55.06 205 MET A O 1
ATOM 1459 N N . ALA A 1 206 ? 17.185 -35.501 -16.613 1.00 57.75 206 ALA A N 1
ATOM 1460 C CA . ALA A 1 206 ? 15.740 -35.647 -16.606 1.00 57.75 206 ALA A CA 1
ATOM 1461 C C . ALA A 1 206 ? 15.364 -36.796 -15.656 1.00 57.75 206 ALA A C 1
ATOM 1463 O O . ALA A 1 206 ? 15.690 -37.950 -15.929 1.00 57.75 206 ALA A O 1
ATOM 1464 N N . LEU A 1 207 ? 14.686 -36.489 -14.547 1.00 59.84 207 LEU A N 1
ATOM 1465 C CA . LEU A 1 207 ? 13.963 -37.492 -13.767 1.00 59.84 207 LEU A CA 1
ATOM 1466 C C . LEU A 1 207 ? 12.538 -37.606 -14.319 1.00 59.84 207 LEU A C 1
ATOM 1468 O O . LEU A 1 207 ? 11.781 -36.637 -14.329 1.00 59.84 207 LEU A O 1
ATOM 1472 N N . ALA A 1 208 ? 12.202 -38.806 -14.784 1.00 66.56 208 ALA A N 1
ATOM 1473 C CA . ALA A 1 208 ? 10.851 -39.214 -15.139 1.00 66.56 208 ALA A CA 1
ATOM 1474 C C . ALA A 1 208 ? 9.969 -39.368 -13.878 1.00 66.56 208 ALA A C 1
ATOM 1476 O O . ALA A 1 208 ? 10.483 -39.751 -12.824 1.00 66.56 208 ALA A O 1
ATOM 1477 N N . PRO A 1 209 ? 8.649 -39.117 -13.961 1.00 70.38 209 PRO A N 1
ATOM 1478 C CA . PRO A 1 209 ? 7.727 -39.394 -12.864 1.00 70.38 209 PRO A CA 1
ATOM 1479 C C . PRO A 1 209 ? 7.403 -40.899 -12.762 1.00 70.38 209 PRO A C 1
ATOM 1481 O O . PRO A 1 209 ? 7.293 -41.571 -13.791 1.00 70.38 209 PRO A O 1
ATOM 1484 N N . PRO A 1 210 ? 7.207 -41.447 -11.547 1.00 65.75 210 PRO A N 1
ATOM 1485 C CA . PRO A 1 210 ? 6.738 -42.814 -11.375 1.00 65.75 210 PRO A CA 1
ATOM 1486 C C . PRO A 1 210 ? 5.236 -42.920 -11.663 1.00 65.75 210 PRO A C 1
ATOM 1488 O O . PRO A 1 210 ? 4.412 -42.235 -11.057 1.00 65.75 210 PRO A O 1
ATOM 1491 N N . SER A 1 211 ? 4.890 -43.838 -12.560 1.00 67.50 211 SER A N 1
ATOM 1492 C CA . SER A 1 211 ? 3.540 -44.362 -12.752 1.00 67.50 211 SER A CA 1
ATOM 1493 C C . SER A 1 211 ? 3.052 -45.017 -11.456 1.00 67.50 211 SER A C 1
ATOM 1495 O O . SER A 1 211 ? 3.773 -45.816 -10.853 1.00 67.50 211 SER A O 1
ATOM 1497 N N . ARG A 1 212 ? 1.826 -44.709 -11.031 1.00 59.50 212 ARG A N 1
ATOM 1498 C CA . ARG A 1 212 ? 1.119 -45.449 -9.976 1.00 59.50 212 ARG A CA 1
ATOM 1499 C C . ARG A 1 212 ? -0.198 -46.031 -10.512 1.00 59.50 212 ARG A C 1
ATOM 1501 O O . ARG A 1 212 ? -0.673 -45.532 -11.529 1.00 59.50 212 ARG A O 1
ATOM 1508 N N . PRO A 1 213 ? -0.669 -47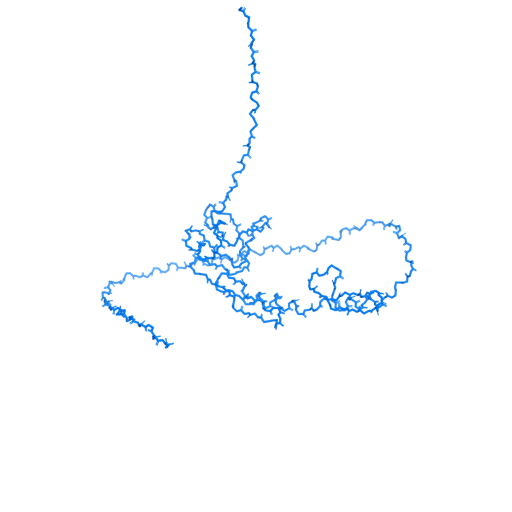.121 -9.876 1.00 68.38 213 PRO A N 1
ATOM 1509 C CA . PRO A 1 213 ? -1.415 -48.222 -10.491 1.00 68.38 213 PRO A CA 1
ATOM 1510 C C . PRO A 1 213 ? -2.872 -47.916 -10.824 1.00 68.38 213 PRO A C 1
ATOM 1512 O O . PRO A 1 213 ? -3.472 -47.062 -10.133 1.00 68.38 213 PRO A O 1
#

Secondary structure (DSSP, 8-state):
-----------------------GGGG--SHHHHHHSTTEEEESS--EETTS-B--SEEE-STTSPPEE-SS-EESSS----EEEETTTTEEEE-STT-SB-HHHHHHHHHHHTS-EEEEETTTTEEEEE-TT-TT-B-HHHHHHHHHS---S--------------PPP-PPPPPPPPP--------------------------PPPPP--

Sequence (213 aa):
MSCRQAIAVIAVLGLLLGAVHADVCSSQPDCSACVAENLCGWCSVPVTYQDNSTGAQCAGFGSGARPFICNGVYSTEVCQRGYVCDVSSGSCDLGAPGAGNTLAECEQICHKSNTNVYLCDQTTKACNVVPDGTPGSTSLEICQAVCNHIPTRQHPPLALPHPLMLATPPATPAPQPPPAMVRPSLCANRSAAPTTLSTSAITKMALAPPSRP

Foldseek 3Di:
DDDDDDDDPPPPPPPPPPPPLPFPLLPQPDQVSLLVDPQKKFAQDFKAFPVRDTGHRIFGDDDSGGDIDRQFDIGNHWQDWAWAAPLVVLDTDTDDRSHYHHRVVSNVVSVVSPQFWWDQDLVVLDTDGDHPPDPRTHGPVVSNVVSPPPPPPDDDPPDDDDDPDPPDPDPDPDPDPPPPPPPPPPPDDDDDDDDDDDDDDDDDDDDDDDDDD